Protein AF-A0A2G5F8M1-F1 (afdb_monomer_lite)

Structure (mmCIF, N/CA/C/O backbone):
data_AF-A0A2G5F8M1-F1
#
_entry.id   AF-A0A2G5F8M1-F1
#
loop_
_atom_site.group_PDB
_atom_site.id
_atom_site.type_symbol
_atom_site.label_atom_id
_atom_site.label_alt_id
_atom_site.label_comp_id
_atom_site.label_asym_id
_atom_site.label_entity_id
_atom_site.label_seq_id
_atom_site.pdbx_PDB_ins_code
_atom_site.Cartn_x
_atom_site.Cartn_y
_atom_site.Cartn_z
_atom_site.occupancy
_atom_site.B_iso_or_equiv
_atom_site.auth_seq_id
_atom_site.auth_comp_id
_atom_site.auth_asym_id
_atom_site.auth_atom_id
_atom_site.pdbx_PDB_model_num
ATOM 1 N N . MET A 1 1 ? -28.322 -6.894 8.762 1.00 53.03 1 MET A N 1
ATOM 2 C CA . MET A 1 1 ? -27.181 -6.760 9.696 1.00 53.03 1 MET A CA 1
ATOM 3 C C . MET A 1 1 ? -27.609 -7.333 11.031 1.00 53.03 1 MET A C 1
ATOM 5 O O . MET A 1 1 ? -28.663 -6.941 11.513 1.00 53.03 1 MET A O 1
ATOM 9 N N . ALA A 1 2 ? -26.861 -8.287 11.585 1.00 57.84 2 ALA A N 1
ATOM 10 C CA . ALA A 1 2 ? -27.109 -8.752 12.948 1.00 57.84 2 ALA A CA 1
ATOM 11 C C . ALA A 1 2 ? -26.861 -7.589 13.922 1.00 57.84 2 ALA A C 1
ATOM 13 O O . ALA A 1 2 ? -25.895 -6.846 13.750 1.00 57.84 2 ALA A O 1
ATOM 14 N N . TYR A 1 3 ? -27.739 -7.409 14.906 1.00 75.31 3 TYR A N 1
ATOM 15 C CA . TYR A 1 3 ? -27.583 -6.374 15.925 1.00 75.31 3 TYR A CA 1
ATOM 16 C C . TYR A 1 3 ? -26.331 -6.673 16.764 1.00 75.31 3 TYR A C 1
ATOM 18 O O . TYR A 1 3 ? -26.281 -7.682 17.468 1.00 75.31 3 TYR A O 1
ATOM 26 N N . ILE A 1 4 ? -25.302 -5.829 16.663 1.00 85.38 4 ILE A N 1
ATOM 27 C CA . ILE A 1 4 ? -24.096 -5.919 17.496 1.00 85.38 4 ILE A CA 1
ATOM 28 C C . ILE A 1 4 ? -24.340 -5.067 18.740 1.00 85.38 4 ILE A C 1
ATOM 30 O O . ILE A 1 4 ? -24.574 -3.865 18.636 1.00 85.38 4 ILE A O 1
ATOM 34 N N . SER A 1 5 ? -24.292 -5.680 19.924 1.00 91.12 5 SER A N 1
ATOM 35 C CA . SER A 1 5 ? -24.394 -4.939 21.184 1.00 91.12 5 SER A CA 1
ATOM 36 C C . SER A 1 5 ? -23.138 -4.092 21.425 1.00 91.12 5 SER A C 1
ATOM 38 O O . SER A 1 5 ? -22.049 -4.439 20.966 1.00 91.12 5 SER A O 1
ATOM 40 N N . MET A 1 6 ? -23.252 -3.010 22.204 1.00 90.06 6 MET A N 1
ATOM 41 C CA . MET A 1 6 ? -22.086 -2.194 22.581 1.00 90.06 6 MET A CA 1
ATOM 42 C C . MET A 1 6 ? -20.984 -3.018 23.269 1.00 90.06 6 MET A C 1
ATOM 44 O O . MET A 1 6 ? -19.805 -2.797 23.005 1.00 90.06 6 MET A O 1
ATOM 48 N N . GLY A 1 7 ? -21.355 -3.995 24.106 1.00 91.75 7 GLY A N 1
ATOM 49 C CA . GLY A 1 7 ? -20.395 -4.889 24.763 1.00 91.75 7 GLY A CA 1
ATOM 50 C C . GLY A 1 7 ? -19.645 -5.790 23.777 1.00 91.75 7 GLY A C 1
ATOM 51 O O . GLY A 1 7 ? -18.429 -5.939 23.878 1.00 91.75 7 GLY A O 1
ATOM 52 N N . GLU A 1 8 ? -20.341 -6.336 22.776 1.00 93.81 8 GLU A N 1
ATOM 53 C CA . GLU A 1 8 ? -19.710 -7.143 21.725 1.00 93.81 8 GLU A CA 1
ATOM 54 C C . GLU A 1 8 ? -18.825 -6.287 20.807 1.00 93.81 8 GLU A C 1
ATOM 56 O O . GLU A 1 8 ? -17.733 -6.714 20.431 1.00 93.81 8 GLU A O 1
ATOM 61 N N . ALA A 1 9 ? -19.251 -5.060 20.487 1.00 94.38 9 ALA A N 1
ATOM 62 C CA . ALA A 1 9 ? -18.440 -4.118 19.722 1.00 94.38 9 ALA A CA 1
ATOM 63 C C . ALA A 1 9 ? -17.132 -3.779 20.453 1.00 94.38 9 ALA A C 1
ATOM 65 O O . ALA A 1 9 ? -16.050 -3.890 19.875 1.00 94.38 9 ALA A O 1
ATOM 66 N N . HIS A 1 10 ? -17.225 -3.449 21.745 1.00 94.12 10 HIS A N 1
ATOM 67 C CA . HIS A 1 10 ? -16.067 -3.212 22.601 1.00 94.12 10 HIS A CA 1
ATOM 68 C C . HIS A 1 10 ? -15.115 -4.417 22.599 1.00 94.12 10 HIS A C 1
ATOM 70 O O . HIS A 1 10 ? -13.919 -4.255 22.365 1.00 94.12 10 HIS A O 1
ATOM 76 N N . ARG A 1 11 ? -15.641 -5.637 22.784 1.00 94.56 11 ARG A N 1
ATOM 77 C CA . ARG A 1 11 ? -14.841 -6.871 22.788 1.00 94.56 11 ARG A CA 1
ATOM 78 C C . ARG A 1 11 ? -14.068 -7.069 21.482 1.00 94.56 11 ARG A C 1
ATOM 80 O O . ARG A 1 11 ? -12.888 -7.396 21.532 1.00 94.56 11 ARG A O 1
ATOM 87 N N . ARG A 1 12 ? -14.704 -6.856 20.324 1.00 95.50 12 ARG A N 1
ATOM 88 C CA . ARG A 1 12 ? -14.065 -7.011 19.001 1.00 95.50 12 ARG A CA 1
ATOM 89 C C . ARG A 1 12 ? -12.963 -5.991 18.750 1.00 95.50 12 ARG A C 1
ATOM 91 O O . ARG A 1 12 ? -11.930 -6.344 18.188 1.00 95.50 12 ARG A O 1
ATOM 98 N N . ILE A 1 13 ? -13.173 -4.742 19.167 1.00 95.75 13 ILE A N 1
ATOM 99 C CA . ILE A 1 13 ? -12.146 -3.701 19.053 1.00 95.75 13 ILE A CA 1
ATOM 100 C C . ILE A 1 13 ? -10.954 -4.070 19.939 1.00 95.75 13 ILE A C 1
ATOM 102 O O . ILE A 1 13 ? -9.825 -4.075 19.460 1.00 95.75 13 ILE A O 1
ATOM 106 N N . THR A 1 14 ? -11.197 -4.460 21.191 1.00 95.00 14 THR A N 1
ATOM 107 C CA . THR A 1 14 ? -10.137 -4.880 22.117 1.00 95.00 14 THR A CA 1
ATOM 108 C C . THR A 1 14 ? -9.384 -6.120 21.622 1.00 95.00 14 THR A C 1
ATOM 110 O O . THR A 1 14 ? -8.160 -6.152 21.710 1.00 95.00 14 THR A O 1
ATOM 113 N N . ASP A 1 15 ? -10.069 -7.112 21.043 1.00 95.69 15 ASP A N 1
ATOM 114 C CA . ASP A 1 15 ? -9.428 -8.285 20.427 1.00 95.69 15 ASP A CA 1
ATOM 115 C C . ASP A 1 15 ? -8.485 -7.886 19.283 1.00 95.69 15 ASP A C 1
ATOM 117 O O . ASP A 1 15 ? -7.335 -8.321 19.236 1.00 95.69 15 ASP A O 1
ATOM 121 N N . TYR A 1 16 ? -8.929 -6.988 18.399 1.00 96.94 16 TYR A N 1
ATOM 122 C CA . TYR A 1 16 ? -8.074 -6.459 17.340 1.00 96.94 16 TYR A CA 1
ATOM 123 C C . TYR A 1 16 ? -6.849 -5.721 17.893 1.00 96.94 16 TYR A C 1
ATOM 125 O O . TYR A 1 16 ? -5.740 -5.945 17.409 1.00 96.94 16 TYR A O 1
ATOM 133 N N . LEU A 1 17 ? -7.031 -4.871 18.911 1.00 96.62 17 LEU A N 1
ATOM 134 C CA . LEU A 1 17 ? -5.933 -4.141 19.552 1.00 96.62 17 LEU A CA 1
ATOM 135 C C . LEU A 1 17 ? -4.903 -5.096 20.165 1.00 96.62 17 LEU A C 1
ATOM 137 O O . LEU A 1 17 ? -3.704 -4.904 19.967 1.00 96.62 17 LEU A O 1
ATOM 141 N N . ASN A 1 18 ? -5.361 -6.153 20.843 1.00 96.19 18 ASN A N 1
ATOM 142 C CA . ASN A 1 18 ? -4.483 -7.190 21.380 1.00 96.19 18 ASN A CA 1
ATOM 143 C C . ASN A 1 18 ? -3.696 -7.872 20.265 1.00 96.19 18 ASN A C 1
ATOM 145 O O . ASN A 1 18 ? -2.472 -7.856 20.308 1.00 96.19 18 ASN A O 1
ATOM 149 N N . ARG A 1 19 ? -4.368 -8.364 19.218 1.00 96.69 19 ARG A N 1
ATOM 150 C CA . ARG A 1 19 ? -3.710 -9.031 18.083 1.00 96.69 19 ARG A CA 1
ATOM 151 C C . ARG A 1 19 ? -2.697 -8.132 17.376 1.00 96.69 19 ARG A C 1
ATOM 153 O O . ARG A 1 19 ? -1.640 -8.609 16.969 1.00 96.69 19 ARG A O 1
ATOM 160 N N . PHE A 1 20 ? -3.005 -6.844 17.232 1.00 96.94 20 PHE A N 1
ATOM 161 C CA . PHE A 1 20 ? -2.091 -5.870 16.642 1.00 96.94 20 PHE A CA 1
ATOM 162 C C . PHE A 1 20 ? -0.835 -5.712 17.500 1.00 96.94 20 PHE A C 1
ATOM 164 O O . PHE A 1 20 ? 0.272 -5.905 17.000 1.00 96.94 20 PHE A O 1
ATOM 171 N N . SER A 1 21 ? -0.994 -5.440 18.798 1.00 96.12 21 SER A N 1
ATOM 172 C CA . SER A 1 21 ? 0.139 -5.334 19.719 1.00 96.12 21 SER A CA 1
ATOM 173 C C . SER A 1 21 ? 0.937 -6.638 19.796 1.00 96.12 21 SER A C 1
ATOM 175 O O . SER A 1 21 ? 2.162 -6.591 19.726 1.00 96.12 21 SER A O 1
ATOM 177 N N . ASP A 1 22 ? 0.267 -7.789 19.890 1.00 96.69 22 ASP A N 1
ATOM 178 C CA . ASP A 1 22 ? 0.889 -9.116 19.929 1.00 96.69 22 ASP A CA 1
ATOM 179 C C . ASP A 1 22 ? 1.767 -9.334 18.704 1.00 96.69 22 ASP A C 1
ATOM 181 O O . ASP A 1 22 ? 2.931 -9.682 18.860 1.00 96.69 22 ASP A O 1
ATOM 185 N N . SER A 1 23 ? 1.254 -9.030 17.506 1.00 96.75 23 SER A N 1
ATOM 186 C CA . SER A 1 23 ? 2.009 -9.193 16.262 1.00 96.75 23 SER A CA 1
ATOM 187 C C . SER A 1 23 ? 3.277 -8.338 16.204 1.00 96.75 23 SER A C 1
ATOM 189 O O . SER A 1 23 ? 4.273 -8.767 15.628 1.00 96.75 23 SER A O 1
ATOM 191 N N . ILE A 1 24 ? 3.284 -7.157 16.834 1.00 95.00 24 ILE A N 1
ATOM 192 C CA . ILE A 1 24 ? 4.488 -6.322 16.921 1.00 95.00 24 ILE A CA 1
ATOM 193 C C . ILE A 1 24 ? 5.462 -6.884 17.959 1.00 95.00 24 ILE A C 1
ATOM 195 O O . ILE A 1 24 ? 6.647 -7.033 17.666 1.00 95.00 24 ILE A O 1
ATOM 199 N N . PHE A 1 25 ? 4.980 -7.235 19.153 1.00 94.62 25 PHE A N 1
ATOM 200 C CA . PHE A 1 25 ? 5.834 -7.767 20.217 1.00 94.62 25 PHE A CA 1
ATOM 201 C C . PHE A 1 25 ? 6.452 -9.123 19.866 1.00 94.62 25 PHE A C 1
ATOM 203 O O . PHE A 1 25 ? 7.603 -9.375 20.214 1.00 94.62 25 PHE A O 1
ATOM 210 N N . SER A 1 26 ? 5.714 -9.982 19.161 1.00 96.19 26 SER A N 1
ATOM 211 C CA . SER A 1 26 ? 6.194 -11.281 18.687 1.00 96.19 26 SER A CA 1
ATOM 212 C C . SER A 1 26 ? 6.896 -11.211 17.330 1.00 96.19 26 SER A C 1
ATOM 214 O O . SER A 1 26 ? 7.314 -12.249 16.822 1.00 96.19 26 SER A O 1
ATOM 216 N N . GLN A 1 27 ? 6.995 -10.022 16.722 1.00 96.25 27 GLN A N 1
ATOM 217 C CA . GLN A 1 27 ? 7.516 -9.811 15.367 1.00 96.25 27 GLN A CA 1
ATOM 218 C C . GLN A 1 27 ? 6.852 -10.710 14.300 1.00 96.25 27 GLN A C 1
ATOM 220 O O . GLN A 1 27 ? 7.495 -11.166 13.352 1.00 96.25 27 GLN A O 1
ATOM 225 N N . ASP A 1 28 ? 5.545 -10.957 14.430 1.00 96.62 28 ASP A N 1
ATOM 226 C CA . ASP A 1 28 ? 4.756 -11.737 13.474 1.00 96.62 28 ASP A CA 1
ATOM 227 C C . ASP A 1 28 ? 4.270 -10.857 12.312 1.00 96.62 28 ASP A C 1
ATOM 229 O O . ASP A 1 28 ? 3.201 -10.235 12.330 1.00 96.62 28 ASP A O 1
ATOM 233 N N . ALA A 1 29 ? 5.081 -10.838 11.258 1.00 93.94 29 ALA A N 1
ATOM 234 C CA . ALA A 1 29 ? 4.838 -10.070 10.045 1.00 93.94 29 ALA A CA 1
ATOM 235 C C . ALA A 1 29 ? 3.552 -10.470 9.304 1.00 93.94 29 ALA A C 1
ATOM 237 O O . ALA A 1 29 ? 2.910 -9.622 8.678 1.00 93.94 29 ALA A O 1
ATOM 238 N N . LEU A 1 30 ? 3.184 -11.755 9.340 1.00 93.69 30 LEU A N 1
ATOM 239 C CA . LEU A 1 30 ? 2.045 -12.284 8.592 1.00 93.69 30 LEU A CA 1
ATOM 240 C C . LEU A 1 30 ? 0.733 -11.896 9.265 1.00 93.69 30 LEU A C 1
ATOM 242 O O . LEU A 1 30 ? -0.181 -11.417 8.588 1.00 93.69 30 LEU A O 1
ATOM 246 N N . SER A 1 31 ? 0.660 -12.037 10.589 1.00 95.31 31 SER A N 1
ATOM 247 C CA . SER A 1 31 ? -0.488 -11.560 11.360 1.00 95.31 31 SER A CA 1
ATOM 248 C C . SER A 1 31 ? -0.657 -10.051 11.205 1.00 95.31 31 SER A C 1
ATOM 250 O O . SER A 1 31 ? -1.758 -9.585 10.907 1.00 95.31 31 SER A O 1
ATOM 252 N N . LEU A 1 32 ? 0.433 -9.281 11.299 1.00 96.69 32 LEU A N 1
ATOM 253 C CA . LEU A 1 32 ? 0.380 -7.829 11.130 1.00 96.69 32 LEU A CA 1
ATOM 254 C C . LEU A 1 32 ? -0.099 -7.424 9.728 1.00 96.69 32 LEU A C 1
ATOM 256 O O . LEU A 1 32 ? -0.980 -6.575 9.599 1.00 96.69 32 LEU A O 1
ATOM 260 N N . LYS A 1 33 ? 0.404 -8.086 8.677 1.00 96.06 33 LYS A N 1
ATOM 261 C CA . LYS A 1 33 ? -0.064 -7.913 7.292 1.00 96.06 33 LYS A CA 1
ATOM 262 C C . LYS A 1 33 ? -1.570 -8.135 7.165 1.00 96.06 33 LYS A C 1
ATOM 264 O O . LYS A 1 33 ? -2.248 -7.336 6.522 1.00 96.06 33 LYS A O 1
ATOM 269 N N . GLN A 1 34 ? -2.114 -9.190 7.769 1.00 95.25 34 GLN A N 1
ATOM 270 C CA . GLN A 1 34 ? -3.555 -9.459 7.719 1.00 95.25 34 GLN A CA 1
ATOM 271 C C . GLN A 1 34 ? -4.373 -8.362 8.410 1.00 95.25 34 GLN A C 1
ATOM 273 O O . GLN A 1 34 ? -5.438 -8.000 7.917 1.00 95.25 34 GLN A O 1
ATOM 278 N N . LEU A 1 35 ? -3.877 -7.809 9.521 1.00 96.44 35 LEU A N 1
ATOM 279 C CA . LEU A 1 35 ? -4.575 -6.782 10.302 1.00 96.44 35 LEU A CA 1
ATOM 280 C C . LEU A 1 35 ? -4.635 -5.411 9.608 1.00 96.44 35 LEU A C 1
ATOM 282 O O . LEU A 1 35 ? -5.519 -4.617 9.931 1.00 96.44 35 LEU A O 1
ATOM 286 N N . ILE A 1 36 ? -3.726 -5.139 8.669 1.00 95.50 36 ILE A N 1
ATOM 287 C CA . ILE A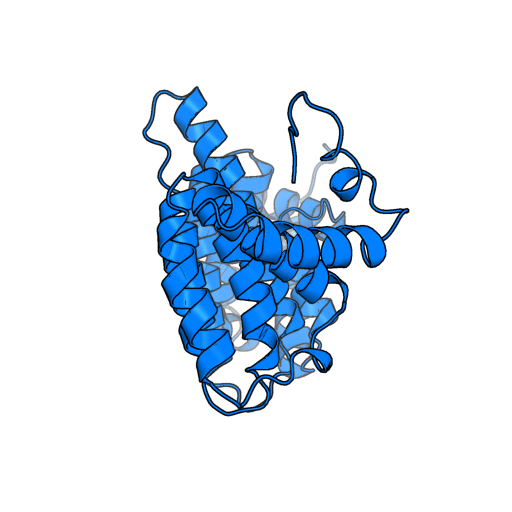 1 36 ? -3.639 -3.867 7.925 1.00 95.50 36 ILE A CA 1
ATOM 288 C C . ILE A 1 36 ? -4.113 -3.973 6.464 1.00 95.50 36 ILE A C 1
ATOM 290 O O . ILE A 1 36 ? -4.154 -2.962 5.769 1.00 95.50 36 ILE A O 1
ATOM 294 N N . SER A 1 37 ? -4.481 -5.170 5.988 1.00 94.38 37 SER A N 1
ATOM 295 C CA . SER A 1 37 ? -4.962 -5.408 4.613 1.00 94.38 37 SER A CA 1
ATOM 296 C C . SER A 1 37 ? -6.439 -5.015 4.451 1.00 94.38 37 SER A C 1
ATOM 298 O O . SER A 1 37 ? -7.323 -5.875 4.394 1.00 94.38 37 SER A O 1
ATOM 300 N N . ILE A 1 38 ? -6.716 -3.710 4.419 1.00 92.31 38 ILE A N 1
ATOM 301 C CA . ILE A 1 38 ? -8.065 -3.111 4.406 1.00 92.31 38 ILE A CA 1
ATOM 302 C C . ILE A 1 38 ? -8.946 -3.661 3.276 1.00 92.31 38 ILE A C 1
ATOM 304 O O . ILE A 1 38 ? -10.108 -3.995 3.502 1.00 92.31 38 ILE A O 1
ATOM 308 N N . SER A 1 39 ? -8.386 -3.806 2.076 1.00 88.31 39 SER A N 1
ATOM 309 C CA . SER A 1 39 ? -9.102 -4.243 0.871 1.00 88.31 39 SER A CA 1
ATOM 310 C C . SER A 1 39 ? -9.299 -5.764 0.748 1.00 88.31 39 SER A C 1
ATOM 312 O O . SER A 1 39 ? -9.863 -6.240 -0.236 1.00 88.31 39 SER A O 1
ATOM 314 N N . SER A 1 40 ? -8.866 -6.553 1.741 1.00 85.19 40 SER A N 1
ATOM 315 C CA . SER A 1 40 ? -8.850 -8.028 1.679 1.00 85.19 40 SER A CA 1
ATOM 316 C C . SER A 1 40 ? -10.217 -8.720 1.781 1.00 85.19 40 SER A C 1
ATOM 318 O O . SER A 1 40 ? -10.285 -9.937 1.621 1.00 85.19 40 SER A O 1
ATOM 320 N N . ASN A 1 41 ? -11.298 -7.991 2.088 1.00 82.12 41 ASN A N 1
ATOM 321 C CA . ASN A 1 41 ? -12.614 -8.557 2.437 1.00 82.12 41 ASN A CA 1
ATOM 322 C C . ASN A 1 41 ? -12.566 -9.606 3.571 1.00 82.12 41 ASN A C 1
ATOM 324 O O . ASN A 1 41 ? -13.451 -10.456 3.679 1.00 82.12 41 ASN A O 1
ATOM 328 N N . SER A 1 42 ? -11.545 -9.551 4.435 1.00 90.00 42 SER A N 1
ATOM 329 C CA . SER A 1 42 ? -11.410 -10.457 5.576 1.00 90.00 42 SER A CA 1
ATOM 330 C C . SER A 1 42 ? -12.611 -10.353 6.518 1.00 90.00 42 SER A C 1
ATOM 332 O O . SER A 1 42 ? -12.967 -9.262 6.972 1.00 90.00 42 SER A O 1
ATOM 334 N N . SER A 1 43 ? -13.200 -11.495 6.883 1.00 91.62 43 SER A N 1
ATOM 335 C CA . SER A 1 43 ? -14.342 -11.553 7.804 1.00 91.62 43 SER A CA 1
ATOM 336 C C . SER A 1 43 ? -14.038 -10.911 9.162 1.00 91.62 43 SER A C 1
ATOM 338 O O . SER A 1 43 ? -14.916 -10.272 9.743 1.00 91.62 43 SER A O 1
ATOM 340 N N . SER A 1 44 ? -12.795 -11.012 9.647 1.00 92.19 44 SER A N 1
ATOM 341 C CA . SER A 1 44 ? -12.373 -10.386 10.905 1.00 92.19 44 SER A CA 1
ATOM 342 C C . SER A 1 44 ? -12.358 -8.860 10.816 1.00 92.19 44 SER A C 1
ATOM 344 O O . SER A 1 44 ? -12.850 -8.194 11.725 1.00 92.19 44 SER A O 1
ATOM 346 N N . LEU A 1 45 ? -11.856 -8.300 9.710 1.00 93.88 45 LEU A N 1
ATOM 347 C CA . LEU A 1 45 ? -11.808 -6.852 9.493 1.00 93.88 45 LEU A CA 1
ATOM 348 C C . LEU A 1 45 ? -13.198 -6.272 9.227 1.00 93.88 45 LEU A C 1
ATOM 350 O O . LEU A 1 45 ? -13.513 -5.199 9.734 1.00 93.88 45 LEU A O 1
ATOM 354 N N . LEU A 1 46 ? -14.056 -6.995 8.502 1.00 92.75 46 LEU A N 1
ATOM 355 C CA . LEU A 1 46 ? -15.455 -6.604 8.310 1.00 92.75 46 LEU A CA 1
ATOM 356 C C . LEU A 1 46 ? -16.211 -6.582 9.645 1.00 92.75 46 LEU A C 1
ATOM 358 O O . LEU A 1 46 ? -16.896 -5.610 9.953 1.00 92.75 46 LEU A O 1
ATOM 362 N N . SER A 1 47 ? -16.022 -7.619 10.465 1.00 93.44 47 SER A N 1
ATOM 363 C CA . SER A 1 47 ? -16.602 -7.725 11.808 1.00 93.44 47 SER A CA 1
ATOM 364 C C . SER A 1 47 ? -16.139 -6.601 12.744 1.00 93.44 47 SER A C 1
ATOM 366 O O . SER A 1 47 ? -16.942 -6.065 13.512 1.00 93.44 47 SER A O 1
ATOM 368 N N . LEU A 1 48 ? -14.861 -6.219 12.664 1.00 95.38 48 LEU A N 1
ATOM 369 C CA . LEU A 1 48 ? -14.302 -5.076 13.384 1.00 95.38 48 LEU A CA 1
ATOM 370 C C . LEU A 1 48 ? -14.880 -3.750 12.885 1.00 95.38 48 LEU A C 1
ATOM 372 O O . LEU A 1 48 ? -15.249 -2.903 13.691 1.00 95.38 48 LEU A O 1
ATOM 376 N N . ALA A 1 49 ? -14.977 -3.557 11.572 1.00 94.12 49 ALA A N 1
ATOM 377 C CA . ALA A 1 49 ? -15.507 -2.320 11.018 1.00 94.12 49 ALA A CA 1
ATOM 378 C C . ALA A 1 49 ? -16.992 -2.120 11.367 1.00 94.12 49 ALA A C 1
ATOM 380 O O . ALA A 1 49 ? -17.407 -1.004 11.677 1.00 94.12 49 ALA A O 1
ATOM 381 N N . ASP A 1 50 ? -17.775 -3.204 11.415 1.00 93.38 50 ASP A N 1
ATOM 382 C CA . ASP A 1 50 ? -19.145 -3.173 11.935 1.00 93.38 50 ASP A CA 1
ATOM 383 C C . ASP A 1 50 ? -19.179 -2.785 13.427 1.00 93.38 50 ASP A C 1
ATOM 385 O O . ASP A 1 50 ? -20.014 -1.978 13.832 1.00 93.38 50 ASP A O 1
ATOM 389 N N . ALA A 1 51 ? -18.240 -3.282 14.241 1.00 95.25 51 ALA A N 1
ATOM 390 C CA . ALA A 1 51 ? -18.109 -2.886 15.645 1.00 95.25 51 ALA A CA 1
ATOM 391 C C . ALA A 1 51 ? -17.735 -1.402 15.818 1.00 95.25 51 ALA A C 1
ATOM 393 O O . ALA A 1 51 ? -18.305 -0.725 16.672 1.00 95.25 51 ALA A O 1
ATOM 394 N N . LEU A 1 52 ? -16.832 -0.872 14.987 1.00 94.81 52 LEU A N 1
ATOM 395 C CA . LEU A 1 52 ? -16.431 0.542 15.001 1.00 94.81 52 LEU A CA 1
ATOM 396 C C . LEU A 1 52 ? -17.589 1.490 14.652 1.00 94.81 52 LEU A C 1
ATOM 398 O O . LEU A 1 52 ? -17.634 2.613 15.148 1.00 94.81 52 LEU A O 1
ATOM 402 N N . ASN A 1 53 ? -18.555 1.039 13.847 1.00 91.94 53 ASN A N 1
ATOM 403 C CA . ASN A 1 53 ? -19.770 1.806 13.565 1.00 91.94 53 ASN A CA 1
ATOM 404 C C . ASN A 1 53 ? -20.725 1.889 14.765 1.00 91.94 53 ASN A C 1
ATOM 406 O O . ASN A 1 53 ? -21.455 2.871 14.888 1.00 91.94 53 ASN A O 1
ATOM 410 N N . VAL A 1 54 ? -20.710 0.890 15.653 1.00 91.19 54 VAL A N 1
ATOM 411 C CA . VAL A 1 54 ? -21.519 0.874 16.884 1.00 91.19 54 VAL A CA 1
ATOM 412 C C . VAL A 1 54 ? -20.816 1.612 18.026 1.00 91.19 54 VAL A C 1
ATOM 414 O O . VAL A 1 54 ? -21.466 2.310 18.801 1.00 91.19 54 VAL A O 1
ATOM 417 N N . PHE A 1 55 ? -19.493 1.479 18.137 1.00 88.69 55 PHE A N 1
ATOM 418 C CA . PHE A 1 55 ? -18.700 2.025 19.238 1.00 88.69 55 PHE A CA 1
ATOM 419 C C . PHE A 1 55 ? -17.775 3.157 18.761 1.00 88.69 55 PHE A C 1
ATOM 421 O O . PHE A 1 55 ? -16.639 2.929 18.344 1.00 88.69 55 PHE A O 1
ATOM 428 N N . GLN A 1 56 ? -18.255 4.400 18.854 1.00 80.62 56 GLN A N 1
ATOM 429 C CA . GLN A 1 56 ? -17.550 5.587 18.338 1.00 80.62 56 GLN A CA 1
ATOM 430 C C . GLN A 1 56 ? -16.329 6.009 19.186 1.00 80.62 56 GLN A C 1
ATOM 432 O O . GLN A 1 56 ? -15.432 6.693 18.692 1.00 80.62 56 GLN A O 1
ATOM 437 N N . ASP A 1 57 ? -16.237 5.543 20.436 1.00 83.50 57 ASP A N 1
ATOM 438 C CA . ASP A 1 57 ? -15.181 5.904 21.395 1.00 83.50 57 ASP A CA 1
ATOM 439 C C . ASP A 1 57 ? -13.936 4.998 21.333 1.00 83.50 57 ASP A C 1
ATOM 441 O O . ASP A 1 57 ? -13.174 4.899 22.298 1.00 83.50 57 ASP A O 1
ATOM 445 N N . ALA A 1 58 ? -13.672 4.339 20.200 1.00 87.00 58 ALA A N 1
ATOM 446 C CA . ALA A 1 58 ? -12.531 3.425 20.046 1.00 87.00 58 ALA A CA 1
ATOM 447 C C . ALA A 1 58 ? -11.175 4.069 20.417 1.00 87.00 58 ALA A C 1
ATOM 449 O O . ALA A 1 58 ? -10.298 3.413 20.976 1.00 87.00 58 ALA A O 1
ATOM 450 N N . ASN A 1 59 ? -11.025 5.383 20.206 1.00 88.94 59 ASN A N 1
ATOM 451 C CA . ASN A 1 59 ? -9.818 6.132 20.586 1.00 88.94 59 ASN A CA 1
ATOM 452 C C . ASN A 1 59 ? -9.559 6.117 22.098 1.00 88.94 59 ASN A C 1
ATOM 454 O O . ASN A 1 59 ? -8.407 6.175 22.525 1.00 88.94 59 ASN A O 1
ATOM 458 N N . ARG A 1 60 ? -10.617 6.063 22.917 1.00 89.00 60 ARG A N 1
ATOM 459 C CA . ARG A 1 60 ? -10.489 5.975 24.374 1.00 89.00 60 ARG A CA 1
ATOM 460 C C . ARG A 1 60 ? -9.916 4.621 24.778 1.00 89.00 60 ARG A C 1
ATOM 462 O O . ARG A 1 60 ? -9.067 4.592 25.659 1.00 89.00 60 ARG A O 1
ATOM 469 N N . LEU A 1 61 ? -10.305 3.542 24.095 1.00 88.62 61 LEU A N 1
ATOM 470 C CA . LEU A 1 61 ? -9.771 2.196 24.342 1.00 88.62 61 LEU A CA 1
ATOM 471 C C . LEU A 1 61 ? -8.270 2.128 24.066 1.00 88.62 61 LEU A C 1
ATOM 473 O O . LEU A 1 61 ? -7.520 1.600 24.879 1.00 88.62 61 LEU A O 1
ATOM 477 N N . VAL A 1 62 ? -7.815 2.748 22.973 1.00 91.56 62 VAL A N 1
ATOM 478 C CA . VAL A 1 62 ? -6.380 2.836 22.651 1.00 91.56 62 VAL A CA 1
ATOM 479 C C . VAL A 1 62 ? -5.600 3.584 23.740 1.00 91.56 62 VAL A C 1
ATOM 481 O O . VAL A 1 62 ? -4.476 3.216 24.058 1.00 91.56 62 VAL A O 1
ATOM 484 N N . LYS A 1 63 ? -6.189 4.619 24.349 1.00 90.06 63 LYS A N 1
ATOM 485 C CA . LYS A 1 63 ? -5.538 5.410 25.408 1.00 90.06 63 LYS A CA 1
ATOM 486 C C . LYS A 1 63 ? -5.579 4.763 26.794 1.00 90.06 63 LYS A C 1
ATOM 488 O O . LYS A 1 63 ? -4.842 5.193 27.669 1.00 90.06 63 LYS A O 1
ATOM 493 N N . GLN A 1 64 ? -6.454 3.784 27.017 1.00 87.62 64 GLN A N 1
ATOM 494 C CA . GLN A 1 64 ? -6.647 3.154 28.328 1.00 87.62 64 GLN A CA 1
ATOM 495 C C . GLN A 1 64 ? -5.562 2.138 28.692 1.00 87.62 64 GLN A C 1
ATOM 497 O O . GLN A 1 64 ? -5.475 1.745 29.852 1.00 87.62 64 GLN A O 1
ATOM 502 N N . SER A 1 65 ? -4.756 1.699 27.726 1.00 88.38 65 SER A N 1
ATOM 503 C CA . SER A 1 65 ? -3.679 0.742 27.954 1.00 88.38 65 SER A CA 1
ATOM 504 C C . SER A 1 65 ? -2.395 1.231 27.308 1.00 88.38 65 SER A C 1
ATOM 506 O O . SER A 1 65 ? -2.369 1.484 26.102 1.00 88.38 65 SER A O 1
ATOM 508 N N . ASP A 1 66 ? -1.314 1.275 28.086 1.00 87.19 66 ASP A N 1
ATOM 509 C CA . ASP A 1 66 ? 0.021 1.624 27.586 1.00 87.19 66 ASP A CA 1
ATOM 510 C C . ASP A 1 66 ? 0.472 0.705 26.440 1.00 87.19 66 ASP A C 1
ATOM 512 O O . ASP A 1 66 ? 1.140 1.131 25.498 1.00 87.19 66 ASP A O 1
ATOM 516 N N . ARG A 1 67 ? 0.001 -0.551 26.458 1.00 91.06 67 ARG A N 1
ATOM 517 C CA . ARG A 1 67 ? 0.233 -1.552 25.407 1.00 91.06 67 ARG A CA 1
ATOM 518 C C . ARG A 1 67 ? -0.245 -1.084 24.029 1.00 91.06 67 ARG A C 1
ATOM 520 O O . ARG A 1 67 ? 0.373 -1.426 23.017 1.00 91.06 67 ARG A O 1
ATOM 527 N N . PHE A 1 68 ? -1.358 -0.352 23.992 1.00 89.69 68 PHE A N 1
ATOM 528 C CA . PHE A 1 68 ? -1.976 0.150 22.766 1.00 89.69 68 PHE A CA 1
ATOM 529 C C . PHE A 1 68 ? -1.523 1.577 22.460 1.00 89.69 68 PHE A C 1
ATOM 531 O O . PHE A 1 68 ? -1.305 1.911 21.295 1.00 89.69 68 PHE A O 1
ATOM 538 N N . SER A 1 69 ? -1.368 2.412 23.493 1.00 90.19 69 SER A N 1
ATOM 539 C CA . SER A 1 69 ? -1.068 3.838 23.344 1.00 90.19 69 SER A CA 1
ATOM 540 C C . SER A 1 69 ? 0.285 4.085 22.671 1.00 90.19 69 SER A C 1
ATOM 542 O O . SER A 1 69 ? 0.373 4.986 21.839 1.00 90.19 69 SER A O 1
ATOM 544 N N . GLN A 1 70 ? 1.287 3.230 22.916 1.00 92.25 70 GLN A N 1
ATOM 545 C CA . GLN A 1 70 ? 2.592 3.283 22.237 1.00 92.25 70 GLN A CA 1
ATOM 546 C C . GLN A 1 70 ? 2.495 3.156 20.703 1.00 92.25 70 GLN A C 1
ATOM 548 O O . GLN A 1 70 ? 3.351 3.664 19.990 1.00 92.25 70 GLN A O 1
ATOM 553 N N . PHE A 1 71 ? 1.437 2.520 20.180 1.00 93.38 71 PHE A N 1
ATOM 554 C CA . PHE A 1 71 ? 1.169 2.400 18.741 1.00 93.38 71 PHE A CA 1
ATOM 555 C C . PHE A 1 71 ? -0.050 3.226 18.311 1.00 93.38 71 PHE A C 1
ATOM 557 O O . PHE A 1 71 ? -0.583 3.040 17.214 1.00 93.38 71 PHE A O 1
ATOM 564 N N . GLY A 1 72 ? -0.507 4.149 19.162 1.00 94.88 72 GLY A N 1
ATOM 565 C CA . GLY A 1 72 ? -1.730 4.917 18.951 1.00 94.88 72 GLY A CA 1
ATOM 566 C C . GLY A 1 72 ? -1.715 5.738 17.662 1.00 94.88 72 GLY A C 1
ATOM 567 O O . GLY A 1 72 ? -2.729 5.778 16.964 1.00 94.88 72 GLY A O 1
ATOM 568 N N . GLU A 1 73 ? -0.562 6.301 17.293 1.00 96.50 73 GLU A N 1
ATOM 569 C CA . GLU A 1 73 ? -0.372 7.056 16.044 1.00 96.50 73 GLU A CA 1
ATOM 570 C C . GLU A 1 73 ? -0.570 6.197 14.784 1.00 96.50 73 GLU A C 1
ATOM 572 O O . GLU A 1 73 ? -0.937 6.715 13.731 1.00 96.50 73 GLU A O 1
ATOM 577 N N . ILE A 1 74 ? -0.394 4.876 14.886 1.00 97.44 74 ILE A N 1
ATOM 578 C CA . ILE A 1 74 ? -0.673 3.932 13.797 1.00 97.44 74 ILE A CA 1
ATOM 579 C C . ILE A 1 74 ? -2.125 3.460 13.881 1.00 97.44 74 ILE A C 1
ATOM 581 O O . ILE A 1 74 ? -2.867 3.523 12.899 1.00 97.44 74 ILE A O 1
ATOM 585 N N . VAL A 1 75 ? -2.539 2.986 15.056 1.00 96.69 75 VAL A N 1
ATOM 586 C CA . VAL A 1 75 ? -3.781 2.229 15.237 1.00 96.69 75 VAL A CA 1
ATOM 587 C C . VAL A 1 75 ? -5.023 3.115 15.173 1.00 96.69 75 VAL A C 1
ATOM 589 O O . VAL A 1 75 ? -6.002 2.748 14.530 1.00 96.69 75 VAL A O 1
ATOM 592 N N . VAL A 1 76 ? -5.009 4.304 15.777 1.00 96.88 76 VAL A N 1
ATOM 593 C CA . VAL A 1 76 ? -6.162 5.222 15.745 1.00 96.88 76 VAL A CA 1
ATOM 594 C C . VAL A 1 76 ? -6.569 5.596 14.310 1.00 96.88 76 VAL A C 1
ATOM 596 O O . VAL A 1 76 ? -7.742 5.427 13.957 1.00 96.88 76 VAL A O 1
ATOM 599 N N . PRO A 1 77 ? -5.662 6.097 13.448 1.00 97.88 77 PRO A N 1
ATOM 600 C CA . PRO A 1 77 ? -6.014 6.368 12.058 1.00 97.88 77 PRO A CA 1
ATOM 601 C C . PRO A 1 77 ? -6.354 5.097 11.262 1.00 97.88 77 PRO A C 1
ATOM 603 O O . PRO A 1 77 ? -7.187 5.168 10.360 1.00 97.88 77 PRO A O 1
ATOM 606 N N . LEU A 1 78 ? -5.798 3.935 11.619 1.00 97.75 78 LEU A N 1
ATOM 607 C CA . LEU A 1 78 ? -6.141 2.657 10.990 1.00 97.75 78 LEU A CA 1
ATOM 608 C C . LEU A 1 78 ? -7.589 2.232 11.271 1.00 97.75 78 LEU A C 1
ATOM 610 O O . LEU A 1 78 ? -8.320 1.885 10.345 1.00 97.75 78 LEU A O 1
ATOM 614 N N . LEU A 1 79 ? -8.039 2.330 12.526 1.00 96.94 79 LEU A N 1
ATOM 615 C CA . LEU A 1 79 ? -9.433 2.065 12.894 1.00 96.94 79 LEU A CA 1
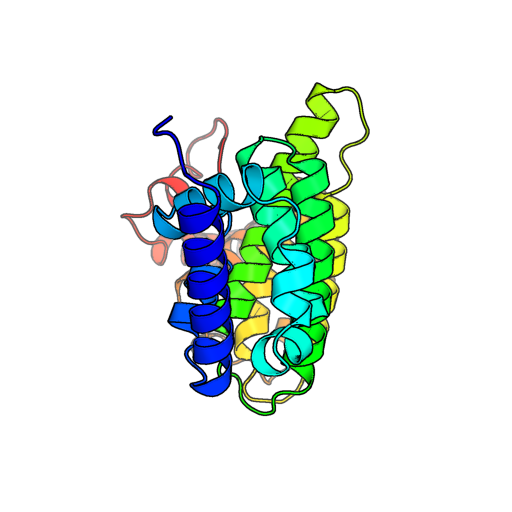ATOM 616 C C . LEU A 1 79 ? -10.382 3.028 12.165 1.00 96.94 79 LEU A C 1
ATOM 618 O O . LEU A 1 79 ? -11.390 2.600 11.606 1.00 96.94 79 LEU A O 1
ATOM 622 N N . ARG A 1 80 ? -10.028 4.318 12.078 1.00 96.81 80 ARG A N 1
ATOM 623 C CA . ARG A 1 80 ? -10.800 5.295 11.286 1.00 96.81 80 ARG A CA 1
ATOM 624 C C . ARG A 1 80 ? -10.845 4.939 9.800 1.00 96.81 80 ARG A C 1
ATOM 626 O O . ARG A 1 80 ? -11.887 5.108 9.172 1.00 96.81 80 ARG A O 1
ATOM 633 N N . CYS A 1 81 ? -9.746 4.436 9.236 1.00 97.75 81 CYS A N 1
ATOM 634 C CA . CYS A 1 81 ? -9.724 3.939 7.863 1.00 97.75 81 CYS A CA 1
ATOM 635 C C . CYS A 1 81 ? -10.712 2.783 7.678 1.00 97.75 81 CYS A C 1
ATOM 637 O O . CYS A 1 81 ? -11.552 2.854 6.787 1.00 97.75 81 CYS A O 1
ATOM 639 N N . LEU A 1 82 ? -10.647 1.753 8.528 1.00 96.56 82 LEU A N 1
ATOM 640 C CA . LEU A 1 82 ? -11.542 0.589 8.469 1.00 96.56 82 LEU A CA 1
ATOM 641 C C . LEU A 1 82 ? -13.017 0.994 8.562 1.00 96.56 82 LEU A C 1
ATOM 643 O O . LEU A 1 82 ? -13.844 0.510 7.789 1.00 96.56 82 L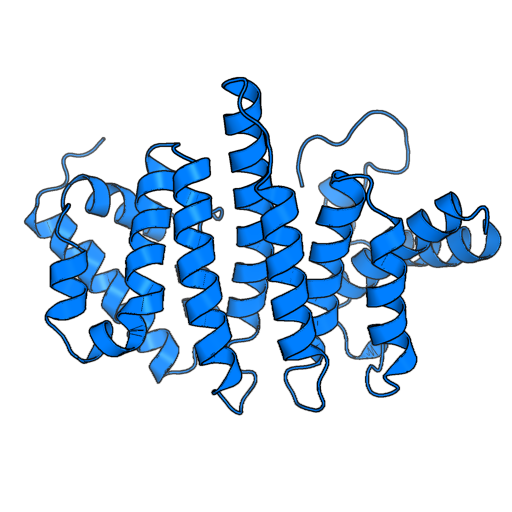EU A O 1
ATOM 647 N N . GLN A 1 83 ? -13.336 1.921 9.467 1.00 95.12 83 GLN A N 1
ATOM 648 C CA . GLN A 1 83 ? -14.684 2.452 9.625 1.00 95.12 83 GLN A CA 1
ATOM 649 C C . GLN A 1 83 ? -15.166 3.172 8.357 1.00 95.12 83 GLN A C 1
ATOM 651 O O . GLN A 1 83 ? -16.218 2.829 7.821 1.00 95.12 83 GLN A O 1
ATOM 656 N N . ASN A 1 84 ? -14.385 4.133 7.847 1.00 96.12 84 ASN A N 1
ATOM 657 C CA . ASN A 1 84 ? -14.730 4.896 6.644 1.00 96.12 84 ASN A CA 1
ATOM 658 C C . ASN A 1 84 ? -14.844 3.997 5.406 1.00 96.12 84 ASN A C 1
ATOM 660 O O . ASN A 1 84 ? -15.785 4.138 4.627 1.00 96.12 84 ASN A O 1
ATOM 664 N N . TYR A 1 85 ? -13.934 3.030 5.262 1.00 96.06 85 TYR A N 1
ATOM 665 C CA . TYR A 1 85 ? -13.963 2.049 4.182 1.00 96.06 85 TYR A CA 1
ATOM 666 C C . TYR A 1 85 ? -15.264 1.239 4.207 1.00 96.06 85 TYR A C 1
ATOM 668 O O . TYR A 1 85 ? -15.920 1.073 3.181 1.00 96.06 85 TYR A O 1
ATOM 676 N N . ARG A 1 86 ? -15.696 0.804 5.397 1.00 94.31 86 ARG A N 1
ATOM 677 C CA . ARG A 1 86 ? -16.924 0.019 5.577 1.00 94.31 86 ARG A CA 1
ATOM 678 C C . ARG A 1 86 ? -18.196 0.777 5.215 1.00 94.31 86 ARG A C 1
ATOM 680 O O . ARG A 1 8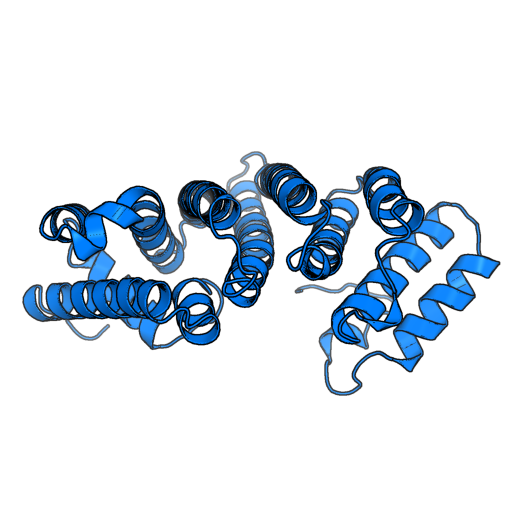6 ? -19.128 0.161 4.707 1.00 94.31 86 ARG A O 1
ATOM 687 N N . ILE A 1 87 ? -18.237 2.085 5.456 1.00 94.69 87 ILE A N 1
ATOM 688 C CA . ILE A 1 87 ? -19.370 2.948 5.085 1.00 94.69 87 ILE A CA 1
ATOM 689 C C . ILE A 1 87 ? -19.204 3.593 3.697 1.00 94.69 87 ILE A C 1
ATOM 691 O O . ILE A 1 87 ? -19.932 4.527 3.371 1.00 94.69 87 ILE A O 1
ATOM 695 N N . ASN A 1 88 ? -18.261 3.093 2.886 1.00 95.56 88 ASN A N 1
ATOM 696 C CA . ASN A 1 88 ? -17.982 3.532 1.516 1.00 95.56 88 ASN A CA 1
ATOM 697 C C . ASN A 1 88 ? -17.613 5.026 1.381 1.00 95.56 88 ASN A C 1
ATOM 699 O O . ASN A 1 88 ? -17.928 5.652 0.375 1.00 95.56 88 ASN A O 1
ATOM 703 N N . ARG A 1 89 ? -16.936 5.585 2.391 1.00 97.31 89 ARG A N 1
ATOM 704 C CA . ARG A 1 89 ? -16.308 6.917 2.368 1.00 97.31 89 ARG A CA 1
ATOM 705 C C . ARG A 1 89 ? -14.826 6.766 2.034 1.00 97.31 89 ARG A C 1
ATOM 707 O O . ARG A 1 89 ? -13.976 6.690 2.925 1.00 97.31 89 ARG A O 1
ATOM 714 N N . LEU A 1 90 ? -14.518 6.576 0.755 1.00 98.19 90 LEU A N 1
ATOM 715 C CA . LEU A 1 90 ? -13.220 6.064 0.299 1.00 98.19 90 LEU A CA 1
ATOM 716 C C . LEU A 1 90 ? -12.132 7.144 0.368 1.00 98.19 90 LEU A C 1
ATOM 718 O O . LEU A 1 90 ? -10.998 6.849 0.747 1.00 98.19 90 LEU A O 1
ATOM 722 N N . ALA A 1 91 ? -12.474 8.402 0.097 1.00 98.25 91 ALA A N 1
ATOM 723 C CA . ALA A 1 91 ? -11.582 9.546 0.239 1.00 98.25 91 ALA A CA 1
ATOM 724 C C . ALA A 1 91 ? -11.161 9.770 1.701 1.00 98.25 91 ALA A C 1
ATOM 726 O O . ALA A 1 91 ? -9.977 9.980 1.985 1.00 98.25 91 ALA A O 1
ATOM 727 N N . GLU A 1 92 ? -12.093 9.684 2.651 1.00 98.31 92 GLU A N 1
ATOM 728 C CA . GLU A 1 92 ? -11.795 9.762 4.083 1.00 98.31 92 GLU A CA 1
ATOM 729 C C . GLU A 1 92 ? -11.041 8.525 4.587 1.00 98.31 92 GLU A C 1
ATOM 731 O O . GLU A 1 92 ? -10.164 8.652 5.453 1.00 98.31 92 GLU A O 1
ATOM 736 N N . ALA A 1 93 ? -11.342 7.343 4.038 1.00 98.31 93 ALA A N 1
ATOM 737 C CA . ALA A 1 93 ? -10.596 6.121 4.317 1.00 98.31 93 ALA A CA 1
ATOM 738 C C . ALA A 1 93 ? -9.129 6.271 3.896 1.00 98.31 93 ALA A C 1
ATOM 740 O O . ALA A 1 93 ? -8.249 6.064 4.729 1.00 98.31 93 ALA A O 1
ATOM 741 N N . TYR A 1 94 ? -8.863 6.742 2.670 1.00 98.75 94 TYR A N 1
ATOM 742 C CA . TYR A 1 94 ? -7.509 7.036 2.192 1.00 98.75 94 TYR A CA 1
ATOM 743 C C . TYR A 1 94 ? -6.782 8.024 3.112 1.00 98.75 94 TYR A C 1
ATOM 745 O O . TYR A 1 94 ? -5.685 7.730 3.579 1.00 98.75 94 TYR A O 1
ATOM 753 N N . ASN A 1 95 ? -7.399 9.168 3.436 1.00 98.62 95 ASN A N 1
ATOM 754 C CA . ASN A 1 95 ? -6.767 10.185 4.289 1.00 98.62 95 ASN A CA 1
ATOM 755 C C . ASN A 1 95 ? -6.419 9.635 5.686 1.00 98.62 95 ASN A C 1
ATOM 757 O O . ASN A 1 95 ? -5.438 10.048 6.304 1.00 98.62 95 ASN A O 1
ATOM 761 N N . SER A 1 96 ? -7.243 8.726 6.210 1.00 98.50 96 SER A N 1
ATOM 762 C CA . SER A 1 96 ? -6.987 8.064 7.489 1.00 98.50 96 SER A CA 1
ATOM 763 C C . SER A 1 96 ? -5.867 7.030 7.347 1.00 98.50 96 SER A C 1
ATOM 765 O O . SER A 1 96 ? -4.943 7.020 8.157 1.00 98.50 96 SER A O 1
ATOM 767 N N . PHE A 1 97 ? -5.884 6.215 6.290 1.00 98.62 97 PHE A N 1
ATOM 768 C CA . PHE A 1 97 ? -4.846 5.220 6.032 1.00 98.62 97 PHE A CA 1
ATOM 769 C C . PHE A 1 97 ? -3.475 5.853 5.806 1.00 98.62 97 PHE A C 1
ATOM 771 O O . PHE A 1 97 ? -2.496 5.389 6.374 1.00 98.62 97 PHE A O 1
ATOM 778 N N . GLU A 1 98 ? -3.391 6.951 5.055 1.00 98.69 98 GLU A N 1
ATOM 779 C CA . GLU A 1 98 ? -2.140 7.671 4.800 1.00 98.69 98 GLU A CA 1
ATOM 780 C C . GLU A 1 98 ? -1.473 8.148 6.101 1.00 98.69 98 GLU A C 1
ATOM 782 O O . GLU A 1 98 ? -0.250 8.064 6.238 1.00 98.69 98 GLU A O 1
ATOM 787 N N . LYS A 1 99 ? -2.259 8.592 7.092 1.00 98.69 99 LYS A N 1
ATOM 788 C CA . LYS A 1 99 ? -1.742 8.951 8.424 1.00 98.69 99 LYS A CA 1
ATOM 789 C C . LYS A 1 99 ? -1.160 7.734 9.141 1.00 98.69 99 LYS A C 1
ATOM 791 O O . LYS A 1 99 ? -0.027 7.794 9.611 1.00 98.69 99 LYS A O 1
ATOM 796 N N . SER A 1 100 ? -1.905 6.627 9.159 1.00 98.56 100 SER A N 1
ATOM 797 C CA . SER A 1 100 ? -1.453 5.360 9.751 1.00 98.56 100 SER A CA 1
ATOM 798 C C . SER A 1 100 ? -0.182 4.835 9.076 1.00 98.56 100 SER A C 1
ATOM 800 O O . SER A 1 100 ? 0.789 4.493 9.745 1.00 98.56 100 SER A O 1
ATOM 802 N N . ALA A 1 101 ? -0.144 4.861 7.744 1.00 98.56 101 ALA A N 1
ATOM 803 C CA . ALA A 1 101 ? 0.979 4.417 6.934 1.00 98.56 101 ALA A CA 1
ATOM 804 C C . ALA A 1 101 ? 2.236 5.274 7.161 1.00 98.56 101 ALA A C 1
ATOM 806 O O . ALA A 1 101 ? 3.345 4.744 7.220 1.00 98.56 101 ALA A O 1
ATOM 807 N N . ASN A 1 102 ? 2.084 6.593 7.338 1.00 98.50 102 ASN A N 1
ATOM 808 C CA . ASN A 1 102 ? 3.199 7.471 7.696 1.00 98.50 102 ASN A CA 1
ATOM 809 C C . ASN A 1 102 ? 3.756 7.174 9.090 1.00 98.50 102 ASN A C 1
ATOM 811 O O . ASN A 1 102 ? 4.978 7.123 9.234 1.00 98.50 102 ASN A O 1
ATOM 815 N N . ALA A 1 103 ? 2.888 6.962 10.083 1.00 98.06 103 ALA A N 1
ATOM 816 C CA . ALA A 1 103 ? 3.308 6.579 11.428 1.00 98.06 103 ALA A CA 1
ATOM 817 C C . ALA A 1 103 ? 4.005 5.208 11.420 1.00 98.06 103 ALA A C 1
ATOM 819 O O . ALA A 1 103 ? 5.090 5.061 11.973 1.00 98.06 103 ALA A O 1
ATOM 820 N N . PHE A 1 104 ? 3.454 4.232 10.692 1.00 98.00 104 PHE A N 1
ATOM 821 C CA . PHE A 1 104 ? 4.069 2.915 10.543 1.00 98.00 104 PHE A CA 1
ATOM 822 C C . PHE A 1 104 ? 5.447 3.003 9.895 1.00 98.00 104 PHE A C 1
ATOM 824 O O . PHE A 1 104 ? 6.390 2.387 10.374 1.00 98.00 104 PHE A O 1
ATOM 831 N N . LEU A 1 105 ? 5.592 3.776 8.814 1.00 97.44 105 LEU A N 1
ATOM 832 C CA . LEU A 1 105 ? 6.881 3.943 8.145 1.00 97.44 105 LEU A CA 1
ATOM 833 C C . LEU A 1 105 ? 7.928 4.573 9.074 1.00 97.44 105 LEU A C 1
ATOM 835 O O . LEU A 1 105 ? 9.109 4.248 8.960 1.00 97.44 105 LEU A O 1
ATOM 839 N N . GLN A 1 106 ? 7.512 5.474 9.967 1.00 95.88 106 GLN A N 1
ATOM 840 C CA . GLN A 1 106 ? 8.399 6.075 10.957 1.00 95.88 106 GLN A CA 1
ATOM 841 C C . GLN A 1 1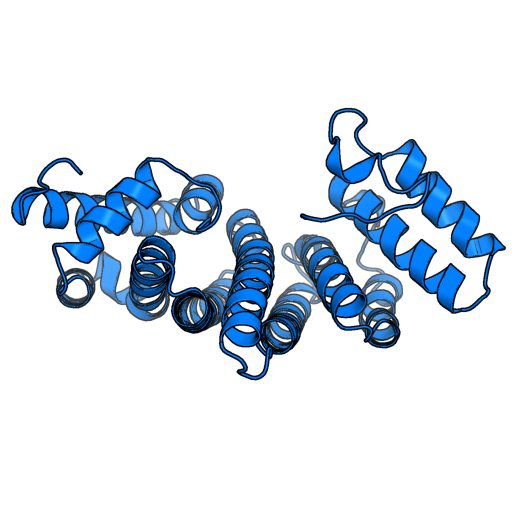06 ? 8.908 5.024 11.952 1.00 95.88 106 GLN A C 1
ATOM 843 O O . GLN A 1 106 ? 10.119 4.901 12.115 1.00 95.88 106 GLN A O 1
ATOM 848 N N . GLU A 1 107 ? 8.019 4.214 12.528 1.00 94.75 107 GLU A N 1
ATOM 849 C CA . GLU A 1 107 ? 8.410 3.112 13.422 1.00 94.75 107 GLU A CA 1
ATOM 850 C C . GLU A 1 107 ? 9.253 2.060 12.698 1.00 94.75 107 GLU A C 1
ATOM 852 O O . GLU A 1 107 ? 10.308 1.642 13.176 1.00 94.75 107 GLU A O 1
ATOM 857 N N . PHE A 1 108 ? 8.852 1.703 11.478 1.00 94.69 108 PHE A N 1
ATOM 858 C CA . PHE A 1 108 ? 9.570 0.747 10.651 1.00 94.69 108 PHE A CA 1
ATOM 859 C C . PHE A 1 108 ? 11.009 1.181 10.395 1.00 94.69 108 PHE A C 1
ATOM 861 O O . PHE A 1 108 ? 11.879 0.323 10.322 1.00 94.69 108 PHE A O 1
ATOM 868 N N . ARG A 1 109 ? 11.306 2.481 10.267 1.00 92.50 109 ARG A N 1
ATOM 869 C CA . ARG A 1 109 ? 12.689 2.971 10.115 1.00 92.50 109 ARG A CA 1
ATOM 870 C C . ARG A 1 109 ? 13.542 2.705 11.353 1.00 92.50 109 ARG A C 1
ATOM 872 O O . ARG A 1 109 ? 14.721 2.412 11.185 1.00 92.50 109 ARG A O 1
ATOM 879 N N . ASN A 1 110 ? 12.945 2.763 12.542 1.00 90.88 110 ASN A N 1
ATOM 880 C CA . ASN A 1 110 ? 13.635 2.582 13.818 1.00 90.88 110 ASN A CA 1
ATOM 881 C C . ASN A 1 110 ? 13.937 1.108 14.131 1.00 90.88 110 ASN A C 1
ATOM 883 O O . ASN A 1 110 ? 14.875 0.822 14.867 1.00 90.88 110 ASN A O 1
ATOM 887 N N . TRP A 1 111 ? 13.176 0.158 13.579 1.00 90.44 111 TRP A N 1
ATOM 888 C CA . TRP A 1 111 ? 13.453 -1.271 13.772 1.00 90.44 111 TRP A CA 1
ATOM 889 C C . TRP A 1 111 ? 14.727 -1.687 13.034 1.00 90.44 111 TRP A C 1
ATOM 891 O O . TRP A 1 111 ? 14.839 -1.443 11.843 1.00 90.44 111 TRP A O 1
ATOM 901 N N . GLU A 1 112 ? 15.692 -2.349 13.666 1.00 80.25 112 GLU A N 1
ATOM 902 C CA . GLU A 1 112 ? 16.913 -2.758 12.946 1.00 80.25 112 GLU A CA 1
ATOM 903 C C . GLU A 1 112 ? 16.649 -3.900 11.951 1.00 80.25 112 GLU A C 1
ATOM 905 O O . GLU A 1 112 ? 17.155 -3.895 10.824 1.00 80.25 112 GLU A O 1
ATOM 910 N N . SER A 1 113 ? 15.808 -4.865 12.333 1.00 88.12 113 SER A N 1
ATOM 911 C CA . SER A 1 113 ? 15.486 -6.018 11.495 1.00 88.12 113 SER A CA 1
ATOM 912 C C . SER A 1 113 ? 14.397 -5.709 10.458 1.00 88.12 113 SER A C 1
ATOM 914 O O . SER A 1 113 ? 13.607 -4.770 10.573 1.00 88.12 113 SER A O 1
ATOM 916 N N . ALA A 1 114 ? 14.350 -6.526 9.404 1.00 91.69 114 ALA A N 1
ATOM 917 C CA . ALA A 1 114 ? 13.347 -6.445 8.342 1.00 91.69 114 ALA A CA 1
ATOM 918 C C . ALA A 1 114 ? 12.076 -7.258 8.659 1.00 91.69 114 ALA A C 1
ATOM 920 O O . ALA A 1 114 ? 11.343 -7.616 7.740 1.00 91.69 114 ALA A O 1
ATOM 921 N N . TRP A 1 115 ? 11.815 -7.572 9.935 1.00 94.81 115 TRP A N 1
ATOM 922 C CA . TRP A 1 115 ? 10.753 -8.500 10.337 1.00 94.81 115 TRP A CA 1
ATOM 923 C C . TRP A 1 115 ? 9.387 -8.102 9.756 1.00 94.81 115 TRP A C 1
ATOM 925 O O . TRP A 1 115 ? 8.707 -8.931 9.170 1.00 94.81 115 TRP A O 1
ATOM 935 N N . ALA A 1 116 ? 9.030 -6.815 9.788 1.00 95.44 116 ALA A N 1
ATOM 936 C CA . ALA A 1 116 ? 7.732 -6.317 9.329 1.00 95.44 116 ALA A CA 1
ATOM 937 C C . ALA A 1 116 ? 7.643 -6.047 7.813 1.00 95.44 116 ALA A C 1
ATOM 939 O O . ALA A 1 116 ? 6.775 -5.292 7.370 1.00 95.44 116 ALA A O 1
ATOM 940 N N . MET A 1 117 ? 8.534 -6.617 6.997 1.00 94.12 117 MET A N 1
ATOM 941 C CA . MET A 1 117 ? 8.571 -6.341 5.555 1.00 94.12 117 MET A CA 1
ATOM 942 C C . MET A 1 117 ? 7.257 -6.708 4.848 1.00 94.12 117 MET A C 1
ATOM 944 O O . MET A 1 117 ? 6.748 -5.939 4.036 1.00 94.12 117 MET A O 1
ATOM 948 N N . GLU A 1 118 ? 6.656 -7.842 5.212 1.00 93.75 118 GLU A N 1
ATOM 949 C CA . GLU A 1 118 ? 5.363 -8.280 4.668 1.00 93.75 118 GLU A CA 1
ATOM 950 C C . GLU A 1 118 ? 4.222 -7.300 4.985 1.00 93.75 118 GLU A C 1
ATOM 952 O O . GLU A 1 118 ? 3.340 -7.076 4.152 1.00 93.75 118 GLU A O 1
ATOM 957 N N . ALA A 1 119 ? 4.258 -6.672 6.163 1.00 95.94 119 ALA A N 1
ATOM 958 C CA . ALA A 1 119 ? 3.319 -5.620 6.531 1.00 95.94 119 ALA A CA 1
ATOM 959 C C . ALA A 1 119 ? 3.563 -4.343 5.705 1.00 95.94 119 ALA A C 1
ATOM 961 O O . ALA A 1 119 ? 2.619 -3.737 5.199 1.00 95.94 119 ALA A O 1
ATOM 962 N N . LEU A 1 120 ? 4.825 -3.972 5.475 1.00 96.50 120 LEU A N 1
ATOM 963 C CA . LEU A 1 120 ? 5.164 -2.828 4.627 1.00 96.50 120 LEU A CA 1
ATOM 964 C C . LEU A 1 120 ? 4.694 -3.022 3.172 1.00 96.50 120 LEU A C 1
ATOM 966 O O . LEU A 1 120 ? 4.173 -2.085 2.567 1.00 96.50 120 LEU A O 1
ATOM 970 N N . TYR A 1 121 ? 4.809 -4.236 2.623 1.00 95.56 121 TYR A N 1
ATOM 971 C CA . TYR A 1 121 ? 4.262 -4.570 1.300 1.00 95.56 121 TYR A CA 1
ATOM 972 C C . TYR A 1 121 ? 2.742 -4.418 1.249 1.00 95.56 121 TYR A C 1
ATOM 974 O O . TYR A 1 121 ? 2.211 -3.888 0.271 1.00 95.56 121 TYR A O 1
ATOM 982 N N . ALA A 1 122 ? 2.042 -4.838 2.307 1.00 96.38 122 ALA A N 1
ATOM 983 C CA . ALA A 1 122 ? 0.608 -4.605 2.435 1.00 96.38 122 ALA A CA 1
ATOM 984 C C . ALA A 1 122 ? 0.287 -3.104 2.434 1.00 96.38 122 ALA A C 1
ATOM 986 O O . ALA A 1 122 ? -0.575 -2.679 1.677 1.00 96.38 122 ALA A O 1
ATOM 987 N N . ILE A 1 123 ? 1.023 -2.281 3.185 1.00 98.25 123 ILE A N 1
ATOM 988 C CA . ILE A 1 123 ? 0.822 -0.822 3.200 1.00 98.25 123 ILE A CA 1
ATOM 989 C C . ILE A 1 123 ? 1.038 -0.204 1.815 1.00 98.25 123 ILE A C 1
ATOM 991 O O . ILE A 1 123 ? 0.229 0.615 1.379 1.00 98.25 123 ILE A O 1
ATOM 995 N N . ALA A 1 124 ? 2.092 -0.608 1.101 1.00 98.19 124 ALA A N 1
ATOM 996 C CA . ALA A 1 124 ? 2.372 -0.129 -0.252 1.00 98.19 124 ALA A CA 1
ATOM 997 C C . ALA A 1 124 ? 1.283 -0.518 -1.262 1.00 98.19 124 ALA A C 1
ATOM 999 O O . ALA A 1 124 ? 0.968 0.257 -2.166 1.00 98.19 124 ALA A O 1
ATOM 1000 N N . TYR A 1 125 ? 0.686 -1.696 -1.101 1.00 97.56 125 TYR A N 1
ATOM 1001 C CA . TYR A 1 125 ? -0.450 -2.124 -1.905 1.00 97.56 125 TYR A CA 1
ATOM 1002 C C . TYR A 1 125 ? -1.733 -1.358 -1.542 1.00 97.56 125 TYR A C 1
ATOM 1004 O O . TYR A 1 125 ? -2.371 -0.776 -2.420 1.00 97.56 125 TYR A O 1
ATOM 1012 N N . GLU A 1 126 ? -2.089 -1.319 -0.257 1.00 97.94 126 GLU A N 1
ATOM 1013 C CA . GLU A 1 126 ? -3.323 -0.712 0.251 1.00 97.94 126 GLU A CA 1
ATOM 1014 C C . GLU A 1 126 ? -3.372 0.793 -0.021 1.00 97.94 126 GLU A C 1
ATOM 1016 O O . GLU A 1 126 ? -4.401 1.289 -0.470 1.00 97.94 126 GLU A O 1
ATOM 1021 N N . ILE A 1 127 ? -2.260 1.527 0.142 1.00 98.50 127 ILE A N 1
ATOM 1022 C CA . ILE A 1 127 ? -2.235 2.973 -0.137 1.00 98.50 127 ILE A CA 1
ATOM 1023 C C . ILE A 1 127 ? -2.562 3.268 -1.607 1.00 98.50 127 ILE A C 1
ATOM 1025 O O . ILE A 1 127 ? -3.312 4.201 -1.889 1.00 98.50 127 ILE A O 1
ATOM 1029 N N . ARG A 1 128 ? -2.062 2.448 -2.547 1.00 98.38 128 ARG A N 1
ATOM 1030 C CA . ARG A 1 128 ? -2.368 2.572 -3.979 1.00 98.38 128 ARG A CA 1
ATOM 1031 C C . ARG A 1 128 ? -3.831 2.230 -4.243 1.00 98.38 128 ARG A C 1
ATOM 1033 O O . ARG A 1 128 ? -4.530 3.010 -4.881 1.00 98.38 128 ARG A O 1
ATOM 1040 N N . VAL A 1 129 ? -4.301 1.079 -3.765 1.00 97.56 129 VAL A N 1
ATOM 1041 C CA . VAL A 1 129 ? -5.669 0.608 -4.036 1.00 97.56 129 VAL A CA 1
ATOM 1042 C C . VAL A 1 129 ? -6.709 1.560 -3.448 1.00 97.56 129 VAL A C 1
ATOM 1044 O O . VAL A 1 129 ? -7.644 1.948 -4.150 1.00 97.56 129 VAL A O 1
ATOM 1047 N N . LEU A 1 130 ? -6.522 2.006 -2.203 1.00 98.06 130 LEU A N 1
ATOM 1048 C CA . LEU A 1 130 ? -7.390 2.998 -1.570 1.00 98.06 130 LEU A CA 1
ATOM 1049 C C . LEU A 1 130 ? -7.366 4.330 -2.318 1.00 98.06 130 LEU A C 1
ATOM 1051 O O . LEU A 1 130 ? -8.418 4.938 -2.482 1.00 98.06 130 LEU A O 1
ATOM 1055 N N . ALA A 1 131 ? -6.210 4.767 -2.821 1.00 98.69 131 ALA A N 1
ATOM 1056 C CA . ALA A 1 131 ? -6.121 5.982 -3.622 1.00 98.69 131 ALA A CA 1
ATOM 1057 C C . ALA A 1 131 ? -6.906 5.881 -4.935 1.00 98.69 131 ALA A C 1
ATOM 1059 O O . ALA A 1 131 ? -7.641 6.797 -5.288 1.00 98.69 131 ALA A O 1
ATOM 1060 N N . GLU A 1 132 ? -6.800 4.755 -5.641 1.00 98.31 132 GLU A N 1
ATOM 1061 C CA . GLU A 1 132 ? -7.552 4.517 -6.877 1.00 98.31 132 GLU A CA 1
ATOM 1062 C C . GLU A 1 132 ? -9.065 4.412 -6.635 1.00 98.31 132 GLU A C 1
ATOM 1064 O O . GLU A 1 132 ? -9.874 4.770 -7.491 1.00 98.31 132 GLU A O 1
ATOM 1069 N N . MET A 1 133 ? -9.467 3.881 -5.482 1.00 97.81 133 MET A N 1
ATOM 1070 C CA . MET A 1 133 ? -10.859 3.851 -5.037 1.00 97.81 133 MET A CA 1
ATOM 1071 C C . MET A 1 133 ? -11.368 5.257 -4.689 1.00 97.81 133 MET A C 1
ATOM 1073 O O . MET A 1 133 ? -12.424 5.657 -5.176 1.00 97.81 133 MET A O 1
ATOM 1077 N N . ALA A 1 134 ? -10.592 6.018 -3.918 1.00 98.50 134 ALA A N 1
ATOM 1078 C CA . ALA A 1 134 ? -10.900 7.389 -3.533 1.00 98.50 134 ALA A CA 1
ATOM 1079 C C . ALA A 1 134 ? -10.987 8.331 -4.741 1.00 98.50 134 ALA A C 1
ATOM 1081 O O . ALA A 1 134 ? -11.908 9.132 -4.823 1.00 98.50 134 ALA A O 1
ATOM 1082 N N . ASP A 1 135 ? -10.081 8.217 -5.711 1.00 98.62 135 ASP A N 1
ATOM 1083 C CA . ASP A 1 135 ? -10.114 9.055 -6.913 1.00 98.62 135 ASP A CA 1
ATOM 1084 C C . ASP A 1 135 ? -11.331 8.755 -7.794 1.00 98.62 135 ASP A C 1
ATOM 1086 O O . ASP A 1 135 ? -11.909 9.676 -8.370 1.00 98.62 135 ASP A O 1
ATOM 1090 N N . ARG A 1 136 ? -11.783 7.493 -7.852 1.00 98.25 136 ARG A N 1
ATOM 1091 C CA . ARG A 1 136 ? -13.049 7.142 -8.517 1.00 98.25 136 ARG A CA 1
ATOM 1092 C C . ARG A 1 136 ? -14.252 7.770 -7.816 1.00 98.25 136 ARG A C 1
ATOM 1094 O O . ARG A 1 136 ? -15.120 8.314 -8.494 1.00 98.25 136 ARG A O 1
ATOM 1101 N N . GLU A 1 137 ? -14.292 7.728 -6.484 1.00 98.12 137 GLU A N 1
ATOM 1102 C CA . GLU A 1 137 ? -15.328 8.408 -5.696 1.00 98.12 137 GLU A CA 1
ATOM 1103 C C . GLU A 1 137 ? -15.302 9.924 -5.942 1.00 98.12 137 GLU A C 1
ATOM 1105 O O . GLU A 1 137 ? -16.320 10.499 -6.321 1.00 98.12 137 GLU A O 1
ATOM 1110 N N . LEU A 1 138 ? -14.143 10.571 -5.803 1.00 98.12 138 LEU A N 1
ATOM 1111 C CA . LEU A 1 138 ? -13.992 12.014 -6.004 1.00 98.12 138 LEU A CA 1
ATOM 1112 C C . LEU A 1 138 ? -14.429 12.437 -7.408 1.00 98.12 138 LEU A C 1
ATOM 1114 O O . LEU A 1 138 ? -15.224 13.369 -7.532 1.00 98.12 138 LEU A O 1
ATOM 1118 N N . ALA A 1 139 ? -13.991 11.714 -8.441 1.00 97.81 139 ALA A N 1
ATOM 1119 C CA . ALA A 1 139 ? -14.391 11.978 -9.819 1.00 97.81 139 ALA A CA 1
ATOM 1120 C C . ALA A 1 139 ? -15.910 11.834 -10.015 1.00 97.81 139 ALA A C 1
ATOM 1122 O O . ALA A 1 139 ? -16.524 12.682 -10.659 1.00 97.81 139 ALA A O 1
ATOM 1123 N N . SER A 1 140 ? -16.537 10.812 -9.415 1.00 97.56 140 SER A N 1
ATOM 1124 C CA . SER A 1 140 ? -17.997 10.627 -9.476 1.00 97.56 140 SER A CA 1
ATOM 1125 C C . SER A 1 140 ? -18.781 11.760 -8.803 1.00 97.56 140 SER A C 1
ATOM 1127 O O . SER A 1 140 ? -19.908 12.052 -9.191 1.00 97.56 140 SER A O 1
ATOM 1129 N N . LEU A 1 141 ? -18.162 12.438 -7.832 1.00 97.06 141 LEU A N 1
ATOM 1130 C CA . LEU A 1 141 ? -18.708 13.605 -7.139 1.00 97.06 141 LEU A CA 1
ATOM 1131 C C . LEU A 1 141 ? -18.335 14.940 -7.813 1.00 97.06 141 LEU A C 1
ATOM 1133 O O . LEU A 1 141 ? -18.598 15.996 -7.239 1.00 97.06 141 LEU A O 1
ATOM 1137 N N . GLY A 1 142 ? -17.682 14.921 -8.983 1.00 97.38 142 GLY A N 1
ATOM 1138 C CA . GLY A 1 142 ? -17.203 16.129 -9.668 1.00 97.38 142 GLY A CA 1
ATOM 1139 C C . GLY A 1 142 ? -16.065 16.859 -8.940 1.00 97.38 142 GLY A C 1
ATOM 1140 O O . GLY A 1 142 ? -15.813 18.032 -9.208 1.00 97.38 142 GLY A O 1
ATOM 1141 N N . LYS A 1 143 ? -15.388 16.189 -8.000 1.00 97.56 143 LYS A N 1
ATOM 1142 C CA . LYS A 1 143 ? -14.226 16.706 -7.266 1.00 97.56 143 LYS A CA 1
ATOM 1143 C C . LYS A 1 143 ? -12.927 16.263 -7.939 1.00 97.56 143 LYS A C 1
ATOM 1145 O O . LYS A 1 143 ? -12.889 15.257 -8.642 1.00 97.56 143 LYS A O 1
ATOM 1150 N N . THR A 1 144 ? -11.843 16.990 -7.681 1.00 96.88 144 THR A N 1
ATOM 1151 C CA . THR A 1 144 ? -10.519 16.684 -8.236 1.00 96.88 144 THR A CA 1
ATOM 1152 C C . THR A 1 144 ? -9.968 15.358 -7.687 1.00 96.88 144 THR A C 1
ATOM 1154 O O . THR A 1 144 ? -9.769 15.256 -6.474 1.00 96.88 144 THR A O 1
ATOM 1157 N N . PRO A 1 145 ? -9.679 14.356 -8.540 1.00 96.31 145 PRO A N 1
ATOM 1158 C CA . PRO A 1 145 ? -9.001 13.127 -8.133 1.00 96.31 145 PRO A CA 1
ATOM 1159 C C . PRO A 1 145 ? -7.495 13.382 -7.968 1.00 96.31 145 PRO A C 1
ATOM 1161 O O . PRO A 1 145 ? -6.773 13.605 -8.939 1.00 96.31 145 PRO A O 1
ATOM 1164 N N . GLU A 1 146 ? -7.018 13.394 -6.727 1.00 97.00 146 GLU A N 1
ATOM 1165 C CA . GLU A 1 146 ? -5.624 13.710 -6.381 1.00 97.00 146 GLU A CA 1
ATOM 1166 C C . GLU A 1 146 ? -4.959 12.672 -5.461 1.00 97.00 146 GLU A C 1
ATOM 1168 O O . GLU A 1 146 ? -3.758 12.763 -5.183 1.00 97.00 146 GLU A O 1
ATOM 1173 N N . LYS A 1 147 ? -5.705 11.670 -4.981 1.00 98.50 147 LYS A N 1
ATOM 1174 C CA . LYS A 1 147 ? -5.215 10.701 -3.995 1.00 98.50 147 LYS A CA 1
ATOM 1175 C C . LYS A 1 147 ? -4.187 9.760 -4.595 1.00 98.50 147 LYS A C 1
ATOM 1177 O O . LYS A 1 147 ? -3.219 9.431 -3.918 1.00 98.50 147 LYS A O 1
ATOM 1182 N N . LEU A 1 148 ? -4.303 9.390 -5.870 1.00 98.44 148 LEU A N 1
ATOM 1183 C CA . LEU A 1 148 ? -3.304 8.544 -6.526 1.00 98.44 148 LEU A CA 1
ATOM 1184 C C . LEU A 1 148 ? -1.954 9.257 -6.675 1.00 98.44 148 LEU A C 1
ATOM 1186 O O . LEU A 1 148 ? -0.898 8.641 -6.513 1.00 98.44 148 LEU A O 1
ATOM 1190 N N . LYS A 1 149 ? -1.973 10.576 -6.902 1.00 98.25 149 LYS A N 1
ATOM 1191 C CA . LYS A 1 149 ? -0.762 11.408 -6.890 1.00 98.25 149 LYS A CA 1
ATOM 1192 C C . LYS A 1 149 ? -0.146 11.467 -5.490 1.00 98.25 149 LYS A C 1
ATOM 1194 O O . LYS A 1 149 ? 1.068 11.310 -5.363 1.00 98.25 149 LYS A O 1
ATOM 1199 N N . ALA A 1 150 ? -0.963 11.648 -4.451 1.00 98.50 150 ALA A N 1
ATOM 1200 C CA . ALA A 1 150 ? -0.505 11.617 -3.061 1.00 98.50 150 ALA A CA 1
ATOM 1201 C C . ALA A 1 150 ? 0.108 10.252 -2.682 1.00 98.50 150 ALA A C 1
ATOM 1203 O O . ALA A 1 150 ? 1.208 10.207 -2.126 1.00 98.50 150 ALA A O 1
ATOM 1204 N N . ALA A 1 151 ? -0.516 9.146 -3.101 1.00 98.69 151 ALA A N 1
ATOM 1205 C CA . ALA A 1 151 ? 0.004 7.797 -2.894 1.00 98.69 151 ALA A CA 1
ATOM 1206 C C . ALA A 1 151 ? 1.374 7.605 -3.556 1.00 98.69 151 ALA A C 1
ATOM 1208 O O . ALA A 1 151 ? 2.270 7.020 -2.951 1.00 98.69 151 ALA A O 1
ATOM 1209 N N . GLY A 1 152 ? 1.579 8.151 -4.761 1.00 98.31 152 GLY A N 1
ATOM 1210 C CA . GLY A 1 152 ? 2.887 8.172 -5.421 1.00 98.31 152 GLY A CA 1
ATOM 1211 C C . GLY A 1 152 ? 3.966 8.884 -4.597 1.00 98.31 152 GLY A C 1
ATOM 1212 O O . GLY A 1 152 ? 5.071 8.361 -4.446 1.00 98.31 152 GLY A O 1
ATOM 1213 N N . SER A 1 153 ? 3.647 10.038 -4.003 1.00 98.19 153 SER A N 1
ATOM 1214 C CA . SER A 1 153 ? 4.564 10.757 -3.104 1.00 98.19 153 SER A CA 1
ATOM 1215 C C . SER A 1 153 ? 4.907 9.940 -1.854 1.00 98.19 153 SER A C 1
ATOM 1217 O O . SER A 1 153 ? 6.072 9.869 -1.454 1.00 98.19 153 SER A O 1
ATOM 1219 N N . PHE A 1 154 ? 3.917 9.277 -1.250 1.00 98.56 154 PHE A N 1
ATOM 1220 C CA . PHE A 1 154 ? 4.143 8.407 -0.095 1.00 98.56 154 PHE A CA 1
ATOM 1221 C C . PHE A 1 154 ? 4.989 7.173 -0.452 1.00 98.56 154 PHE A C 1
ATOM 1223 O O . PHE A 1 154 ? 5.938 6.842 0.261 1.00 98.56 154 PHE A O 1
ATOM 1230 N N . LEU A 1 155 ? 4.716 6.530 -1.589 1.00 98.50 155 LEU A N 1
ATOM 1231 C CA . LEU A 1 155 ? 5.500 5.401 -2.091 1.00 98.50 155 LEU A CA 1
ATOM 1232 C C . LEU A 1 155 ? 6.962 5.790 -2.359 1.00 98.50 155 LEU A C 1
ATOM 1234 O O . LEU A 1 155 ? 7.857 5.019 -2.024 1.00 98.50 155 LEU A O 1
ATOM 1238 N N . MET A 1 156 ? 7.235 7.001 -2.855 1.00 97.06 156 MET A N 1
ATOM 1239 C CA . MET A 1 156 ? 8.611 7.506 -2.979 1.00 97.06 156 MET A CA 1
ATOM 1240 C C . MET A 1 156 ? 9.300 7.667 -1.618 1.00 97.06 156 MET A C 1
ATOM 1242 O O . MET A 1 156 ? 10.476 7.325 -1.474 1.00 97.06 156 MET A O 1
ATOM 1246 N N . LYS A 1 157 ? 8.578 8.132 -0.588 1.00 96.81 157 LYS A N 1
ATOM 1247 C CA . LYS A 1 157 ? 9.097 8.204 0.790 1.00 96.81 157 LYS A CA 1
ATOM 1248 C C . LYS A 1 157 ? 9.412 6.812 1.354 1.00 96.81 157 LYS A C 1
ATOM 1250 O O . LYS A 1 157 ? 10.412 6.661 2.063 1.00 96.81 157 LYS A O 1
ATOM 1255 N N . MET A 1 158 ? 8.585 5.809 1.047 1.00 96.50 158 MET A N 1
ATOM 1256 C CA . MET A 1 158 ? 8.850 4.409 1.403 1.00 96.50 158 MET A CA 1
ATOM 1257 C C . MET A 1 158 ? 10.054 3.852 0.649 1.00 96.50 158 MET A C 1
ATOM 1259 O O . MET A 1 158 ? 10.934 3.274 1.277 1.00 96.50 158 MET A O 1
ATOM 1263 N N . PHE A 1 159 ? 10.150 4.090 -0.660 1.00 95.00 159 PHE A N 1
ATOM 1264 C CA . PHE A 1 159 ? 11.302 3.689 -1.465 1.00 95.00 159 PHE A CA 1
ATOM 1265 C C . PHE A 1 159 ? 12.608 4.239 -0.880 1.00 95.00 159 PHE A C 1
ATOM 1267 O O . PHE A 1 159 ? 13.544 3.479 -0.649 1.00 95.00 159 PHE A O 1
ATOM 1274 N N . GLY A 1 160 ? 12.650 5.531 -0.535 1.00 92.56 160 GLY A N 1
ATOM 1275 C CA . GLY A 1 160 ? 13.823 6.145 0.094 1.00 92.56 160 GLY A CA 1
ATOM 1276 C C . GLY A 1 160 ? 14.203 5.529 1.448 1.00 92.56 160 GLY A C 1
ATOM 1277 O O . GLY A 1 160 ? 15.380 5.497 1.790 1.00 92.56 160 GLY A O 1
ATOM 1278 N N . ALA A 1 161 ? 13.236 4.994 2.202 1.00 92.12 161 ALA A N 1
ATOM 1279 C CA . ALA A 1 161 ? 13.504 4.281 3.455 1.00 92.12 161 ALA A CA 1
ATOM 1280 C C . ALA A 1 161 ? 14.092 2.872 3.241 1.00 92.12 161 ALA A C 1
ATOM 1282 O O . ALA A 1 161 ? 14.677 2.312 4.164 1.00 92.12 161 ALA A O 1
ATOM 1283 N N . LEU A 1 162 ? 13.923 2.300 2.045 1.00 90.50 162 LEU A N 1
ATOM 1284 C CA . LEU A 1 162 ? 14.355 0.944 1.697 1.00 90.50 162 LEU A CA 1
ATOM 1285 C C . LEU A 1 162 ? 15.627 0.933 0.847 1.00 90.50 162 LEU A C 1
ATOM 1287 O O . LEU A 1 162 ? 16.422 0.013 0.971 1.00 90.50 162 LEU A O 1
ATOM 1291 N N . ALA A 1 163 ? 15.855 1.953 0.020 1.00 83.19 163 ALA A N 1
ATOM 1292 C CA . ALA A 1 163 ? 16.968 2.013 -0.931 1.00 83.19 163 ALA A CA 1
ATOM 1293 C C . ALA A 1 163 ? 18.371 2.129 -0.287 1.00 83.19 163 ALA A C 1
ATOM 1295 O O . ALA A 1 163 ? 19.376 2.156 -0.996 1.00 83.19 163 ALA A O 1
ATOM 1296 N N . GLY A 1 164 ? 18.458 2.212 1.045 1.00 80.19 164 GLY A N 1
ATOM 1297 C CA . GLY A 1 164 ? 19.719 2.215 1.786 1.00 80.19 164 GLY A CA 1
ATOM 1298 C C . GLY A 1 164 ? 20.393 0.838 1.875 1.00 80.19 164 GLY A C 1
ATOM 1299 O O . GLY A 1 164 ? 19.848 -0.194 1.485 1.00 80.19 164 GLY A O 1
ATOM 1300 N N . LYS A 1 165 ? 21.605 0.811 2.442 1.00 72.69 165 LYS A N 1
ATOM 1301 C CA . LYS A 1 165 ? 22.295 -0.444 2.779 1.00 72.69 165 LYS A CA 1
ATOM 1302 C C . LYS A 1 165 ? 21.588 -1.112 3.962 1.00 72.69 165 LYS A C 1
ATOM 1304 O O . LYS A 1 165 ? 21.346 -0.461 4.971 1.00 72.69 165 LYS A O 1
ATOM 1309 N N . GLY A 1 166 ? 21.298 -2.406 3.858 1.00 82.94 166 GLY A N 1
ATOM 1310 C CA . GLY A 1 166 ? 20.755 -3.197 4.966 1.00 82.94 166 GLY A CA 1
ATOM 1311 C C . GLY A 1 166 ? 19.789 -4.293 4.513 1.00 82.94 166 GLY A C 1
ATOM 1312 O O . GLY A 1 166 ? 19.503 -4.400 3.320 1.00 82.94 166 GLY A O 1
ATOM 1313 N N . PRO A 1 167 ? 19.260 -5.094 5.453 1.00 84.62 167 PRO A N 1
ATOM 1314 C CA . PRO A 1 167 ? 18.370 -6.222 5.153 1.00 84.62 167 PRO A CA 1
ATOM 1315 C C . PRO A 1 167 ? 17.022 -5.789 4.559 1.00 84.62 167 PRO A C 1
ATOM 1317 O O . PRO A 1 167 ? 16.338 -6.580 3.922 1.00 84.62 167 PRO A O 1
ATOM 1320 N N . LYS A 1 168 ? 16.635 -4.520 4.727 1.00 89.44 168 LYS A N 1
ATOM 1321 C CA . LYS A 1 168 ? 15.358 -3.984 4.238 1.00 89.44 168 LYS A CA 1
ATOM 1322 C C . LYS A 1 168 ? 15.345 -3.659 2.746 1.00 89.44 168 LYS A C 1
ATOM 1324 O O . LYS A 1 168 ? 14.274 -3.473 2.174 1.00 89.44 168 LYS A O 1
ATOM 1329 N N . ARG A 1 169 ? 16.515 -3.624 2.105 1.00 86.25 169 ARG A N 1
ATOM 1330 C CA . ARG A 1 169 ? 16.656 -3.243 0.694 1.00 86.25 169 ARG A CA 1
ATOM 1331 C C . ARG A 1 169 ? 15.808 -4.078 -0.254 1.00 86.25 169 ARG A C 1
ATOM 1333 O O . ARG A 1 169 ? 15.297 -3.549 -1.232 1.00 86.25 169 ARG A O 1
ATOM 1340 N N . ILE A 1 170 ? 15.609 -5.357 0.061 1.00 82.94 170 ILE A N 1
ATOM 1341 C CA . ILE A 1 170 ? 14.843 -6.289 -0.774 1.00 82.94 170 ILE A CA 1
ATOM 1342 C C . ILE A 1 170 ? 13.402 -5.810 -0.999 1.00 82.94 170 ILE A C 1
ATOM 1344 O O . ILE A 1 170 ? 12.789 -6.136 -2.011 1.00 82.94 170 ILE A O 1
ATOM 1348 N N . GLY A 1 171 ? 12.882 -4.960 -0.106 1.00 88.88 171 GLY A N 1
ATOM 1349 C CA . GLY A 1 171 ? 11.565 -4.367 -0.268 1.00 88.88 171 GLY A CA 1
ATOM 1350 C C . GLY A 1 171 ? 11.480 -3.231 -1.277 1.00 88.88 171 GLY A C 1
ATOM 1351 O O . GLY A 1 171 ? 10.377 -2.873 -1.694 1.00 88.88 171 GLY A O 1
ATOM 1352 N N . ALA A 1 172 ? 12.613 -2.667 -1.703 1.00 90.31 172 ALA A N 1
ATOM 1353 C CA . ALA A 1 172 ? 12.636 -1.552 -2.640 1.00 90.31 172 ALA A CA 1
ATOM 1354 C C . ALA A 1 172 ? 11.996 -1.933 -3.982 1.00 90.31 172 ALA A C 1
ATOM 1356 O O . ALA A 1 172 ? 11.224 -1.141 -4.515 1.00 90.31 172 ALA A O 1
ATOM 1357 N N . LEU A 1 173 ? 12.232 -3.150 -4.497 1.00 90.00 173 LEU A N 1
ATOM 1358 C CA . LEU A 1 173 ? 11.634 -3.580 -5.766 1.00 90.00 173 LEU A CA 1
ATOM 1359 C C . LEU A 1 173 ? 10.111 -3.710 -5.672 1.00 90.00 173 LEU A C 1
ATOM 1361 O O . LEU A 1 173 ? 9.406 -3.313 -6.601 1.00 90.00 173 LEU A O 1
ATOM 1365 N N . ASN A 1 174 ? 9.593 -4.199 -4.542 1.00 92.25 174 ASN A N 1
ATOM 1366 C CA . ASN A 1 174 ? 8.154 -4.283 -4.320 1.00 92.25 174 ASN A CA 1
ATOM 1367 C C . ASN A 1 174 ? 7.498 -2.894 -4.386 1.00 92.25 174 ASN A C 1
ATOM 1369 O O . ASN A 1 174 ? 6.518 -2.694 -5.109 1.00 92.25 174 ASN A O 1
ATOM 1373 N N . VAL A 1 175 ? 8.087 -1.912 -3.696 1.00 95.25 175 VAL A N 1
ATOM 1374 C CA . VAL A 1 175 ? 7.611 -0.521 -3.711 1.00 95.25 175 VAL A CA 1
ATOM 1375 C C . VAL A 1 175 ? 7.774 0.111 -5.098 1.00 95.25 175 VAL A C 1
ATOM 1377 O O . VAL A 1 175 ? 6.854 0.781 -5.566 1.00 95.25 175 VAL A O 1
ATOM 1380 N N . THR A 1 176 ? 8.876 -0.158 -5.804 1.00 95.06 176 THR A N 1
ATOM 1381 C CA . THR A 1 176 ? 9.084 0.260 -7.202 1.00 95.06 176 THR A CA 1
ATOM 1382 C C . THR A 1 176 ? 7.977 -0.257 -8.119 1.00 95.06 176 THR A C 1
ATOM 1384 O O . THR A 1 176 ? 7.444 0.497 -8.932 1.00 95.06 176 THR A O 1
ATOM 1387 N N . CYS A 1 177 ? 7.556 -1.512 -7.956 1.00 94.75 177 CYS A N 1
ATOM 1388 C CA . CYS A 1 177 ? 6.450 -2.074 -8.728 1.00 94.75 177 CYS A CA 1
ATOM 1389 C C . CYS A 1 177 ? 5.127 -1.330 -8.475 1.00 94.75 177 CYS A C 1
ATOM 1391 O O . CYS A 1 177 ? 4.360 -1.105 -9.413 1.00 94.75 177 CYS A O 1
ATOM 1393 N N . GLN A 1 178 ? 4.854 -0.912 -7.233 1.00 97.12 178 GLN A N 1
ATOM 1394 C CA . GLN A 1 178 ? 3.682 -0.078 -6.929 1.00 97.12 178 GLN A CA 1
ATOM 1395 C C . GLN A 1 178 ? 3.816 1.333 -7.526 1.00 97.12 178 GLN A C 1
ATOM 1397 O O . GLN A 1 178 ? 2.846 1.849 -8.079 1.00 97.12 178 GLN A O 1
ATOM 1402 N N . LEU A 1 179 ? 5.009 1.937 -7.486 1.00 97.50 179 LEU A N 1
ATOM 1403 C CA . LEU A 1 179 ? 5.283 3.235 -8.119 1.00 97.50 179 LEU A CA 1
ATOM 1404 C C . LEU A 1 179 ? 5.038 3.202 -9.626 1.00 97.50 179 LEU A C 1
ATOM 1406 O O . LEU A 1 179 ? 4.398 4.107 -10.153 1.00 97.50 179 LEU A O 1
ATOM 1410 N N . PHE A 1 180 ? 5.473 2.147 -10.318 1.00 97.19 180 PHE A N 1
ATOM 1411 C CA . PHE A 1 180 ? 5.193 1.988 -11.745 1.00 97.19 180 PHE A CA 1
ATOM 1412 C C . PHE A 1 180 ? 3.692 1.941 -12.028 1.00 97.19 180 PHE A C 1
ATOM 1414 O O . PHE A 1 180 ? 3.220 2.657 -12.910 1.00 97.19 180 PHE A O 1
ATOM 1421 N N . LYS A 1 181 ? 2.916 1.177 -11.248 1.00 97.00 181 LYS A N 1
ATOM 1422 C CA . LYS A 1 181 ? 1.449 1.151 -11.378 1.00 97.00 181 LYS A CA 1
ATOM 1423 C C . LYS A 1 181 ? 0.849 2.553 -11.257 1.00 97.00 181 LYS A C 1
ATOM 1425 O O . LYS A 1 181 ? 0.039 2.937 -12.097 1.00 97.00 181 LYS A O 1
ATOM 1430 N N . VAL A 1 182 ? 1.299 3.332 -10.271 1.00 98.00 182 VAL A N 1
ATOM 1431 C CA . VAL A 1 182 ? 0.864 4.721 -10.066 1.00 98.00 182 VAL A CA 1
ATOM 1432 C C . VAL A 1 182 ? 1.256 5.618 -11.244 1.00 98.00 182 VAL A C 1
ATOM 1434 O O . VAL A 1 182 ? 0.393 6.271 -11.826 1.00 98.00 182 VAL A O 1
ATOM 1437 N N . TYR A 1 183 ? 2.530 5.643 -11.638 1.00 97.50 183 TYR A N 1
ATOM 1438 C CA . TYR A 1 183 ? 3.028 6.544 -12.684 1.00 97.50 183 TYR A CA 1
ATOM 1439 C C . TYR A 1 183 ? 2.441 6.247 -14.058 1.00 97.50 183 TYR A C 1
ATOM 1441 O O . TYR A 1 183 ? 2.071 7.171 -14.778 1.00 97.50 183 TYR A O 1
ATOM 1449 N N . PHE A 1 184 ? 2.279 4.972 -14.414 1.00 96.62 184 PHE A N 1
ATOM 1450 C CA . PHE A 1 184 ? 1.609 4.612 -15.661 1.00 96.62 184 PHE A CA 1
ATOM 1451 C C . PHE A 1 184 ? 0.129 4.997 -15.649 1.00 96.62 184 PHE A C 1
ATOM 1453 O O . PHE A 1 184 ? -0.374 5.466 -16.666 1.00 96.62 184 PHE A O 1
ATOM 1460 N N . LYS A 1 185 ? -0.564 4.846 -14.514 1.00 96.38 185 LYS A N 1
ATOM 1461 C CA . LYS A 1 185 ? -1.980 5.218 -14.391 1.00 96.38 185 LYS A CA 1
ATOM 1462 C C . LYS A 1 185 ? -2.198 6.734 -14.415 1.00 96.38 185 LYS A C 1
ATOM 1464 O O . LYS A 1 185 ? -3.199 7.188 -14.956 1.00 96.38 185 LYS A O 1
ATOM 1469 N N . LEU A 1 186 ? -1.250 7.509 -13.888 1.00 96.12 186 LEU A N 1
ATOM 1470 C CA . LEU A 1 186 ? -1.255 8.977 -13.934 1.00 96.12 186 LEU A CA 1
ATOM 1471 C C . LEU A 1 186 ? -0.718 9.563 -15.253 1.00 96.12 186 LEU A C 1
ATOM 1473 O O . LEU A 1 186 ? -0.740 10.779 -15.422 1.00 96.12 186 LEU A O 1
ATOM 1477 N N . GLY A 1 187 ? -0.189 8.739 -16.164 1.00 95.56 187 GLY A N 1
ATOM 1478 C CA . GLY A 1 187 ? 0.466 9.213 -17.389 1.00 95.56 187 GLY A CA 1
ATOM 1479 C C . GLY A 1 187 ? 1.826 9.889 -17.160 1.00 95.56 187 GLY A C 1
ATOM 1480 O O . GLY A 1 187 ? 2.364 10.525 -18.061 1.00 95.56 187 GLY A O 1
ATOM 1481 N N . THR A 1 188 ? 2.425 9.745 -15.977 1.00 95.69 188 THR A N 1
ATOM 1482 C CA . THR A 1 188 ? 3.711 10.351 -15.592 1.00 95.69 188 THR A CA 1
ATOM 1483 C C . THR A 1 188 ? 4.881 9.371 -15.723 1.00 95.69 188 THR A C 1
ATOM 1485 O O . THR A 1 188 ? 5.798 9.352 -14.902 1.00 95.69 188 THR A O 1
ATOM 1488 N N . VAL A 1 189 ? 4.883 8.559 -16.787 1.00 94.25 189 VAL A N 1
ATOM 1489 C CA . VAL A 1 189 ? 5.831 7.444 -17.013 1.00 94.25 189 VAL A CA 1
ATOM 1490 C C . VAL A 1 189 ? 7.310 7.844 -16.962 1.00 94.25 189 VAL A C 1
ATOM 1492 O O . VAL A 1 189 ? 8.155 7.039 -16.579 1.00 94.25 189 VAL A O 1
ATOM 1495 N N . ASN A 1 190 ? 7.637 9.101 -17.268 1.00 92.00 190 ASN A N 1
ATOM 1496 C CA . ASN A 1 190 ? 9.004 9.622 -17.185 1.00 92.00 190 ASN A CA 1
ATOM 1497 C C . ASN A 1 190 ? 9.592 9.538 -15.764 1.00 92.00 190 ASN A C 1
ATOM 1499 O O . ASN A 1 190 ? 10.804 9.380 -15.613 1.00 92.00 190 ASN A O 1
ATOM 1503 N N . LEU A 1 191 ? 8.746 9.585 -14.727 1.00 94.44 191 LEU A N 1
ATOM 1504 C CA . LEU A 1 191 ? 9.167 9.450 -13.330 1.00 94.44 191 LEU A CA 1
ATOM 1505 C C . LEU A 1 191 ? 9.713 8.051 -13.007 1.00 94.44 191 LEU A C 1
ATOM 1507 O O . LEU A 1 191 ? 10.485 7.906 -12.064 1.00 94.44 191 LEU A O 1
ATOM 1511 N N . CYS A 1 192 ? 9.396 7.029 -13.808 1.00 94.81 192 CYS A N 1
ATOM 1512 C CA . CYS A 1 192 ? 9.953 5.687 -13.635 1.00 94.81 192 CYS A CA 1
ATOM 1513 C C . CYS A 1 192 ? 11.482 5.671 -13.784 1.00 94.81 192 CYS A C 1
ATOM 1515 O O . CYS A 1 192 ? 12.148 4.892 -13.104 1.00 94.81 192 CYS A O 1
ATOM 1517 N N . ARG A 1 193 ? 12.055 6.540 -14.634 1.00 91.69 193 ARG A N 1
ATOM 1518 C CA . ARG A 1 193 ? 13.498 6.544 -14.941 1.00 91.69 193 ARG A CA 1
ATOM 1519 C C . ARG A 1 193 ? 14.364 6.781 -13.705 1.00 91.69 193 ARG A C 1
ATOM 1521 O O . ARG A 1 193 ? 15.410 6.153 -13.570 1.00 91.69 193 ARG A O 1
ATOM 1528 N N . SER A 1 194 ? 13.946 7.669 -12.801 1.00 89.88 194 SER A N 1
ATOM 1529 C CA . SER A 1 194 ? 14.713 7.951 -11.581 1.00 89.88 194 SER A CA 1
ATOM 1530 C C . SER A 1 194 ? 14.723 6.747 -10.638 1.00 89.88 194 SER A C 1
ATOM 1532 O O . SER A 1 194 ? 15.778 6.383 -10.128 1.00 89.88 194 SER A O 1
ATOM 1534 N N . VAL A 1 195 ? 13.575 6.087 -10.474 1.00 90.56 195 VAL A N 1
ATOM 1535 C CA . VAL A 1 195 ? 13.426 4.900 -9.621 1.00 90.56 195 VAL A CA 1
ATOM 1536 C C . VAL A 1 195 ? 14.219 3.715 -10.182 1.00 90.56 195 VAL A C 1
ATOM 1538 O O . VAL A 1 195 ? 14.954 3.068 -9.439 1.00 90.56 195 VAL A O 1
ATOM 1541 N N . ILE A 1 196 ? 14.135 3.476 -11.497 1.00 91.12 196 ILE A N 1
ATOM 1542 C CA . ILE A 1 196 ? 14.922 2.452 -12.209 1.00 91.12 196 ILE A CA 1
ATOM 1543 C C . ILE A 1 196 ? 16.411 2.684 -11.981 1.00 91.12 196 ILE A C 1
ATOM 1545 O O . ILE A 1 196 ? 17.114 1.793 -11.512 1.00 91.12 196 ILE A O 1
ATOM 1549 N N . ARG A 1 197 ? 16.883 3.914 -12.215 1.00 89.00 197 ARG A N 1
ATOM 1550 C CA . ARG A 1 197 ? 18.292 4.261 -12.028 1.00 89.00 197 ARG A CA 1
ATOM 1551 C C . ARG A 1 197 ? 18.759 4.000 -10.598 1.00 89.00 197 ARG A C 1
ATOM 1553 O O . ARG A 1 197 ? 19.881 3.534 -10.416 1.00 89.00 197 ARG A O 1
ATOM 1560 N N . SER A 1 198 ? 17.934 4.286 -9.591 1.00 85.06 198 SER A N 1
ATOM 1561 C CA . SER A 1 198 ? 18.265 3.996 -8.192 1.00 85.06 198 SER A CA 1
ATOM 1562 C C . SER A 1 198 ? 18.401 2.496 -7.909 1.00 85.06 198 SER A C 1
ATOM 1564 O O . SER A 1 198 ? 19.280 2.121 -7.137 1.00 85.06 198 SER A O 1
ATOM 1566 N N . ILE A 1 199 ? 17.587 1.647 -8.543 1.00 83.75 199 ILE A N 1
ATOM 1567 C CA . ILE A 1 199 ? 17.718 0.186 -8.451 1.00 83.75 199 ILE A CA 1
ATOM 1568 C C . ILE A 1 199 ? 18.971 -0.299 -9.199 1.00 83.75 199 ILE A C 1
ATOM 1570 O O . ILE A 1 199 ? 19.775 -1.033 -8.642 1.00 83.75 199 ILE A O 1
ATOM 1574 N N . GLU A 1 200 ? 19.207 0.144 -10.430 1.00 83.06 200 GLU A N 1
ATOM 1575 C CA . GLU A 1 200 ? 20.324 -0.357 -11.247 1.00 83.06 200 GLU A CA 1
ATOM 1576 C C . GLU A 1 200 ? 21.696 0.130 -10.753 1.00 83.06 200 GLU A C 1
ATOM 1578 O O . GLU A 1 200 ? 22.669 -0.622 -10.712 1.00 83.06 200 GLU A O 1
ATOM 1583 N N . THR A 1 201 ? 21.792 1.397 -10.337 1.00 75.25 201 THR A N 1
ATOM 1584 C CA . THR A 1 201 ? 23.076 2.013 -9.950 1.00 75.25 201 THR A CA 1
ATOM 1585 C C . THR A 1 201 ? 23.579 1.496 -8.610 1.00 75.25 201 THR A C 1
ATOM 1587 O O . THR A 1 201 ? 24.780 1.535 -8.342 1.00 75.25 201 THR A O 1
ATOM 1590 N N . ALA A 1 202 ? 22.684 1.030 -7.739 1.00 65.25 202 ALA A N 1
ATOM 1591 C CA . ALA A 1 202 ? 23.066 0.742 -6.370 1.00 65.25 202 ALA A CA 1
ATOM 1592 C C . ALA A 1 202 ? 24.067 -0.418 -6.243 1.00 65.25 202 ALA A C 1
ATOM 1594 O O . ALA A 1 202 ? 24.624 -0.533 -5.162 1.00 65.25 202 ALA A O 1
ATOM 1595 N N . LYS A 1 203 ? 24.345 -1.249 -7.273 1.00 60.03 203 LYS A N 1
ATOM 1596 C CA . LYS A 1 203 ? 25.263 -2.430 -7.243 1.00 60.03 203 LYS A CA 1
ATOM 1597 C C . LYS A 1 203 ? 25.054 -3.409 -6.066 1.00 60.03 203 LYS A C 1
ATOM 1599 O O . LYS A 1 203 ? 25.817 -4.348 -5.886 1.00 60.03 203 LYS A O 1
ATOM 1604 N N . ILE A 1 204 ? 24.041 -3.152 -5.248 1.00 56.19 204 ILE A N 1
ATOM 1605 C CA . ILE A 1 204 ? 23.682 -3.813 -3.994 1.00 56.19 204 ILE A CA 1
ATOM 1606 C C . ILE A 1 204 ? 22.421 -4.669 -4.214 1.00 56.19 204 ILE A C 1
ATOM 1608 O O . ILE A 1 204 ? 22.067 -5.484 -3.365 1.00 56.19 204 ILE A O 1
ATOM 1612 N N . PHE A 1 205 ? 21.742 -4.480 -5.346 1.00 66.56 205 PHE A N 1
ATOM 1613 C CA . PHE A 1 205 ? 20.625 -5.304 -5.771 1.00 66.56 205 PHE A CA 1
ATOM 1614 C C . PHE A 1 205 ? 21.145 -6.382 -6.710 1.00 66.56 205 PHE A C 1
ATOM 1616 O O . PHE A 1 205 ? 21.478 -6.096 -7.859 1.00 66.56 205 PHE A O 1
ATOM 1623 N N . ASP A 1 206 ? 21.212 -7.610 -6.211 1.00 72.75 206 ASP A N 1
ATOM 1624 C CA . ASP A 1 206 ? 21.233 -8.765 -7.091 1.00 72.75 206 ASP A CA 1
ATOM 1625 C C . ASP A 1 206 ? 19.791 -9.001 -7.547 1.00 72.75 206 ASP A C 1
ATOM 1627 O O . ASP A 1 206 ? 18.900 -9.247 -6.730 1.00 72.75 206 ASP A O 1
ATOM 1631 N N . PHE A 1 207 ? 19.539 -8.847 -8.850 1.00 75.88 207 PHE A N 1
ATOM 1632 C CA . PHE A 1 207 ? 18.199 -9.016 -9.401 1.00 75.88 207 PHE A CA 1
ATOM 1633 C C . PHE A 1 207 ? 17.646 -10.412 -9.085 1.00 75.88 207 PHE A C 1
ATOM 1635 O O . PHE A 1 207 ? 16.438 -10.557 -8.914 1.00 75.88 207 PHE A O 1
ATOM 1642 N N . GLU A 1 208 ? 18.508 -11.419 -8.924 1.00 78.94 208 GLU A N 1
ATOM 1643 C CA . GLU A 1 208 ? 18.088 -12.784 -8.623 1.00 78.94 208 GLU A CA 1
ATOM 1644 C C . GLU A 1 208 ? 17.569 -12.985 -7.195 1.00 78.94 208 GLU A C 1
ATOM 1646 O O . GLU A 1 208 ? 16.737 -13.871 -6.988 1.00 78.94 208 GLU A O 1
ATOM 1651 N N . GLU A 1 209 ? 17.941 -12.125 -6.238 1.00 79.06 209 GLU A N 1
ATOM 1652 C CA . GLU A 1 209 ? 17.439 -12.180 -4.853 1.00 79.06 209 GLU A CA 1
ATOM 1653 C C . GLU A 1 209 ? 15.945 -11.821 -4.749 1.00 79.06 209 GLU A C 1
ATOM 1655 O O . GLU A 1 209 ? 15.295 -12.114 -3.741 1.00 79.06 209 GLU A O 1
ATOM 1660 N N . PHE A 1 210 ? 15.370 -11.178 -5.770 1.00 79.69 210 PHE A N 1
ATOM 1661 C CA . PHE A 1 210 ? 13.987 -10.729 -5.703 1.00 79.69 210 PHE A CA 1
ATOM 1662 C C . PHE A 1 210 ? 12.966 -11.827 -6.030 1.00 79.69 210 PHE A C 1
ATOM 1664 O O . PHE A 1 210 ? 13.173 -12.644 -6.937 1.00 79.69 210 PHE A O 1
ATOM 1671 N N . PRO A 1 211 ? 11.784 -11.795 -5.382 1.00 83.19 211 PRO A N 1
ATOM 1672 C CA . PRO A 1 211 ? 10.682 -12.683 -5.725 1.00 83.19 211 PRO A CA 1
ATOM 1673 C C . PRO A 1 211 ? 10.303 -12.584 -7.207 1.00 83.19 211 PRO A C 1
ATOM 1675 O O . PRO A 1 211 ? 10.112 -11.486 -7.733 1.00 83.19 211 PRO A O 1
ATOM 1678 N N . VAL A 1 212 ? 10.091 -13.731 -7.863 1.00 86.19 212 VAL A N 1
ATOM 1679 C CA . VAL A 1 212 ? 9.736 -13.818 -9.297 1.00 86.19 212 VAL A CA 1
ATOM 1680 C C . VAL A 1 212 ? 8.563 -12.904 -9.664 1.00 86.19 212 VAL A C 1
ATOM 1682 O O . VAL A 1 212 ? 8.611 -12.223 -10.682 1.00 86.19 212 VAL A O 1
ATOM 1685 N N . ARG A 1 213 ? 7.537 -12.814 -8.808 1.00 86.12 213 ARG A N 1
ATOM 1686 C CA . ARG A 1 213 ? 6.381 -11.920 -9.006 1.00 86.12 213 ARG A CA 1
ATOM 1687 C C . ARG A 1 213 ? 6.794 -10.457 -9.214 1.00 86.12 213 ARG A C 1
ATOM 1689 O O . ARG A 1 213 ? 6.244 -9.769 -10.078 1.00 86.12 213 ARG A O 1
ATOM 1696 N N . ASP A 1 214 ? 7.734 -9.981 -8.407 1.00 87.31 214 ASP A N 1
ATOM 1697 C CA . ASP A 1 214 ? 8.176 -8.590 -8.427 1.00 87.31 214 ASP A CA 1
ATOM 1698 C C . ASP A 1 214 ? 9.127 -8.369 -9.620 1.00 87.31 214 ASP A C 1
ATOM 1700 O O . ASP A 1 214 ? 8.994 -7.364 -10.315 1.00 87.31 214 ASP A O 1
ATOM 1704 N N . LYS A 1 215 ? 9.970 -9.361 -9.961 1.00 90.12 215 LYS A N 1
ATOM 1705 C CA . LYS A 1 215 ? 10.796 -9.367 -11.189 1.00 90.12 215 LYS A CA 1
ATOM 1706 C C . LYS A 1 215 ? 9.947 -9.263 -12.457 1.00 90.12 215 LYS A C 1
ATOM 1708 O O . LYS A 1 215 ? 10.196 -8.401 -13.292 1.00 90.12 215 LYS A O 1
ATOM 1713 N N . VAL A 1 216 ? 8.900 -10.081 -12.574 1.00 91.81 216 VAL A N 1
ATOM 1714 C CA . VAL A 1 216 ? 7.956 -10.051 -13.706 1.00 91.81 216 VAL A CA 1
ATOM 1715 C C . VAL A 1 216 ? 7.294 -8.681 -13.832 1.00 91.81 216 VAL A C 1
ATOM 1717 O O . VAL A 1 216 ? 7.250 -8.110 -14.919 1.00 91.81 216 VAL A O 1
ATOM 1720 N N . THR A 1 217 ? 6.820 -8.119 -12.716 1.00 92.25 217 THR A N 1
ATOM 1721 C CA . THR A 1 217 ? 6.181 -6.794 -12.717 1.00 92.25 217 THR A CA 1
ATOM 1722 C C . THR A 1 217 ? 7.168 -5.700 -13.132 1.00 92.25 217 THR A C 1
ATOM 1724 O O . THR A 1 217 ? 6.832 -4.842 -13.948 1.00 92.25 217 THR A O 1
ATOM 1727 N N . TYR A 1 218 ? 8.396 -5.742 -12.612 1.00 93.00 218 TYR A N 1
ATOM 1728 C CA . TYR A 1 218 ? 9.458 -4.812 -12.983 1.00 93.00 218 TYR A CA 1
ATOM 1729 C C . TYR A 1 218 ? 9.786 -4.888 -14.479 1.00 93.00 218 TYR A C 1
ATOM 1731 O O . TYR A 1 218 ? 9.800 -3.862 -15.161 1.00 93.00 218 TYR A O 1
ATOM 1739 N N . MET A 1 219 ? 9.985 -6.096 -15.010 1.00 93.81 219 MET A N 1
ATOM 1740 C CA . MET A 1 219 ? 10.314 -6.321 -16.420 1.00 93.81 219 MET A CA 1
ATOM 1741 C C . MET A 1 219 ? 9.176 -5.884 -17.344 1.00 93.81 219 MET A C 1
ATOM 1743 O O . MET A 1 219 ? 9.417 -5.205 -18.338 1.00 93.81 219 MET A O 1
ATOM 1747 N N . TYR A 1 220 ? 7.924 -6.137 -16.961 1.00 95.19 220 TYR A N 1
ATOM 1748 C CA . TYR A 1 220 ? 6.761 -5.660 -17.708 1.00 95.19 220 TYR A CA 1
ATOM 1749 C C . TYR A 1 220 ? 6.730 -4.128 -17.831 1.00 95.19 220 TYR A C 1
ATOM 1751 O O . TYR A 1 220 ? 6.618 -3.579 -18.929 1.00 95.19 220 TYR A O 1
ATOM 1759 N N . TYR A 1 221 ? 6.842 -3.408 -16.712 1.00 95.62 221 TYR A N 1
ATOM 1760 C CA . TYR A 1 221 ? 6.749 -1.947 -16.727 1.00 95.62 221 TYR A CA 1
ATOM 1761 C C . TYR A 1 221 ? 7.977 -1.271 -17.339 1.00 95.62 221 TYR A C 1
ATOM 1763 O O . TYR A 1 221 ? 7.826 -0.270 -18.041 1.00 95.62 221 TYR A O 1
ATOM 1771 N N . THR A 1 222 ? 9.178 -1.811 -17.121 1.00 95.44 222 THR A N 1
ATOM 1772 C CA . THR A 1 222 ? 10.385 -1.303 -17.787 1.00 95.44 222 THR A CA 1
ATOM 1773 C C . THR A 1 222 ? 10.356 -1.591 -19.287 1.00 95.44 222 THR A C 1
ATOM 1775 O O . THR A 1 222 ? 10.705 -0.706 -20.057 1.00 95.44 222 THR A O 1
ATOM 1778 N N . GLY A 1 223 ? 9.846 -2.747 -19.725 1.00 96.50 223 GLY A N 1
ATOM 1779 C CA . GLY A 1 223 ? 9.614 -3.046 -21.141 1.00 96.50 223 GLY A CA 1
ATOM 1780 C C . GLY A 1 223 ? 8.630 -2.071 -21.792 1.00 96.50 223 GLY A C 1
ATOM 1781 O O . GLY A 1 223 ? 8.924 -1.494 -22.834 1.00 96.50 223 GLY A O 1
ATOM 1782 N N . ARG A 1 224 ? 7.501 -1.772 -21.134 1.00 96.00 224 ARG A N 1
ATOM 1783 C CA . ARG A 1 224 ? 6.559 -0.736 -21.604 1.00 96.00 224 ARG A CA 1
ATOM 1784 C C . ARG A 1 224 ? 7.177 0.660 -21.675 1.00 96.00 224 ARG A C 1
ATOM 1786 O O . ARG A 1 224 ? 6.811 1.439 -22.552 1.00 96.00 224 ARG A O 1
ATOM 1793 N N . LEU A 1 225 ? 8.079 0.993 -20.754 1.00 95.62 225 LEU A N 1
ATOM 1794 C CA . LEU A 1 225 ? 8.815 2.254 -20.802 1.00 95.62 225 LEU A CA 1
ATOM 1795 C C . LEU A 1 225 ? 9.768 2.298 -22.005 1.00 95.62 225 LEU A C 1
ATOM 1797 O O . LEU A 1 225 ? 9.884 3.346 -22.628 1.00 95.62 225 LEU A O 1
ATOM 1801 N N . GLU A 1 226 ? 10.408 1.182 -22.363 1.00 96.56 226 GLU A N 1
ATOM 1802 C CA . GLU A 1 226 ? 11.223 1.100 -23.584 1.00 96.56 226 GLU A CA 1
ATOM 1803 C C . GLU A 1 226 ? 10.379 1.264 -24.853 1.00 96.56 226 GLU A C 1
ATOM 1805 O O . GLU A 1 226 ? 10.806 1.978 -25.754 1.00 96.56 226 GLU A O 1
ATOM 1810 N N . VAL A 1 227 ? 9.158 0.707 -24.902 1.00 95.38 227 VAL A N 1
ATOM 1811 C CA . VAL A 1 227 ? 8.212 0.969 -26.009 1.00 95.38 227 VAL A CA 1
ATOM 1812 C C . VAL A 1 227 ? 7.914 2.464 -26.124 1.00 95.38 227 VAL A C 1
ATOM 1814 O O . VAL A 1 227 ? 7.962 3.015 -27.218 1.00 95.38 227 VAL A O 1
ATOM 1817 N N . TYR A 1 228 ? 7.646 3.136 -24.999 1.00 93.00 228 TYR A N 1
ATOM 1818 C CA . TYR A 1 228 ? 7.421 4.587 -24.972 1.00 93.00 228 TYR A CA 1
ATOM 1819 C C . TYR A 1 228 ? 8.646 5.384 -25.458 1.00 93.00 228 TYR A C 1
ATOM 1821 O O . TYR A 1 228 ? 8.493 6.464 -26.017 1.00 93.00 228 TYR A O 1
ATOM 1829 N N . ASN A 1 229 ? 9.856 4.855 -25.256 1.00 93.69 229 ASN A N 1
ATOM 1830 C CA . ASN A 1 229 ? 11.106 5.454 -25.726 1.00 93.69 229 ASN A CA 1
ATOM 1831 C C . ASN A 1 229 ? 11.516 4.983 -27.134 1.00 93.69 229 ASN A C 1
ATOM 1833 O O . ASN A 1 229 ? 12.641 5.262 -27.541 1.00 93.69 229 ASN A O 1
ATOM 1837 N N . GLU A 1 230 ? 10.658 4.236 -27.838 1.00 96.56 230 GLU A N 1
ATOM 1838 C CA . GLU A 1 230 ? 10.925 3.668 -29.171 1.00 96.56 230 GLU A CA 1
ATOM 1839 C C . GLU A 1 230 ? 12.141 2.715 -29.223 1.00 96.56 230 GLU A C 1
ATOM 1841 O O . GLU A 1 230 ? 12.691 2.422 -30.284 1.00 96.56 230 GLU A O 1
ATOM 1846 N N . ASN A 1 231 ? 12.551 2.165 -28.077 1.00 96.50 231 ASN A N 1
ATOM 1847 C CA . ASN A 1 231 ? 13.638 1.194 -27.969 1.00 96.50 231 ASN A CA 1
ATOM 1848 C C . ASN A 1 231 ? 13.091 -0.240 -28.043 1.00 96.50 231 ASN A C 1
ATOM 1850 O O . ASN A 1 231 ? 13.047 -0.978 -27.054 1.00 96.50 231 ASN A O 1
ATOM 1854 N N . PHE A 1 232 ? 12.630 -0.631 -29.231 1.00 96.12 232 PHE A N 1
ATOM 1855 C CA . PHE A 1 232 ? 11.883 -1.878 -29.418 1.00 96.12 232 PHE A CA 1
ATOM 1856 C C . PHE A 1 232 ? 12.691 -3.146 -29.113 1.00 96.12 232 PHE A C 1
ATOM 1858 O O . PHE A 1 232 ? 12.123 -4.105 -28.604 1.00 96.12 232 PHE A O 1
ATOM 1865 N N . LEU A 1 233 ? 14.009 -3.144 -29.341 1.00 96.94 233 LEU A N 1
ATOM 1866 C CA . LEU A 1 233 ? 14.866 -4.300 -29.040 1.00 96.94 233 LEU A CA 1
ATOM 1867 C C . LEU A 1 233 ? 14.938 -4.585 -27.534 1.00 96.94 233 LEU A C 1
ATOM 1869 O O . LEU A 1 233 ? 14.799 -5.728 -27.106 1.00 96.94 233 LEU A O 1
ATOM 1873 N N . ALA A 1 234 ? 15.126 -3.547 -26.714 1.00 95.25 234 ALA A N 1
ATOM 1874 C CA . ALA A 1 234 ? 15.140 -3.712 -25.262 1.00 95.25 234 ALA A CA 1
ATOM 1875 C C . ALA A 1 234 ? 13.736 -3.983 -24.704 1.00 95.25 234 ALA A C 1
ATOM 1877 O O . ALA A 1 234 ? 13.594 -4.695 -23.708 1.00 95.25 234 ALA A O 1
ATOM 1878 N N . ALA A 1 235 ? 12.701 -3.411 -25.329 1.00 96.94 235 ALA A N 1
ATOM 1879 C CA . ALA A 1 235 ? 11.316 -3.690 -24.976 1.00 96.94 235 ALA A CA 1
ATOM 1880 C C . ALA A 1 235 ? 10.982 -5.174 -25.158 1.00 96.94 235 ALA A C 1
ATOM 1882 O O . ALA A 1 235 ? 10.440 -5.775 -24.234 1.00 96.94 235 ALA A O 1
ATOM 1883 N N . ASP A 1 236 ? 11.344 -5.752 -26.305 1.00 96.06 236 ASP A N 1
ATOM 1884 C CA . ASP A 1 236 ? 11.079 -7.150 -26.648 1.00 96.06 236 ASP A CA 1
ATOM 1885 C C . ASP A 1 236 ? 11.666 -8.104 -25.601 1.00 96.06 236 ASP A C 1
ATOM 1887 O O . ASP A 1 236 ? 10.923 -8.825 -24.944 1.00 96.06 236 ASP A O 1
ATOM 1891 N N . GLN A 1 237 ? 12.962 -7.977 -25.300 1.00 96.62 237 GLN A N 1
ATOM 1892 C CA . GLN A 1 237 ? 13.639 -8.795 -24.283 1.00 96.62 237 GLN A CA 1
ATOM 1893 C C . GLN A 1 237 ? 12.975 -8.701 -22.899 1.00 96.62 237 GLN A C 1
ATOM 1895 O O . GLN A 1 237 ? 12.797 -9.699 -22.195 1.00 96.62 237 GLN A O 1
ATOM 1900 N N . LYS A 1 238 ? 12.605 -7.484 -22.478 1.00 95.12 238 LYS A N 1
ATOM 1901 C CA . LYS A 1 238 ? 11.988 -7.250 -21.165 1.00 95.12 238 LYS A CA 1
ATOM 1902 C C . LYS A 1 238 ? 10.572 -7.821 -21.090 1.00 95.12 238 LYS A C 1
ATOM 1904 O O . LYS A 1 238 ? 10.195 -8.420 -20.079 1.00 95.12 238 LYS A O 1
ATOM 1909 N N . LEU A 1 239 ? 9.783 -7.634 -22.144 1.00 95.12 239 LEU A N 1
ATOM 1910 C CA . LEU A 1 239 ? 8.406 -8.116 -22.217 1.00 95.12 239 LEU A CA 1
ATOM 1911 C C . LEU A 1 239 ? 8.345 -9.634 -22.413 1.00 95.12 239 LEU A C 1
ATOM 1913 O O . LEU A 1 239 ? 7.488 -10.270 -21.804 1.00 95.12 239 LEU A O 1
ATOM 1917 N N . GLU A 1 240 ? 9.277 -10.217 -23.167 1.00 94.56 240 GLU A N 1
ATOM 1918 C CA . GLU A 1 240 ? 9.429 -11.665 -23.312 1.00 94.56 240 GLU A CA 1
ATOM 1919 C C . GLU A 1 240 ? 9.715 -12.316 -21.957 1.00 94.56 240 GLU A C 1
ATOM 1921 O O . GLU A 1 240 ? 9.009 -13.244 -21.563 1.00 94.56 240 GLU A O 1
ATOM 1926 N N . TYR A 1 241 ? 10.660 -11.777 -21.176 1.00 92.44 241 TYR A N 1
ATOM 1927 C CA . TYR A 1 241 ? 10.892 -12.251 -19.810 1.00 92.44 241 TYR A CA 1
ATOM 1928 C C . TYR A 1 241 ? 9.608 -12.190 -18.974 1.00 92.44 241 TYR A C 1
ATOM 1930 O O . TYR A 1 241 ? 9.229 -13.162 -18.318 1.00 92.44 241 TYR A O 1
ATOM 1938 N N . ALA A 1 242 ? 8.913 -11.049 -18.987 1.00 92.44 242 ALA A N 1
ATOM 1939 C CA . ALA A 1 242 ? 7.687 -10.898 -18.213 1.00 92.44 242 ALA A CA 1
ATOM 1940 C C . ALA A 1 242 ? 6.620 -11.924 -18.627 1.00 92.44 242 ALA A C 1
ATOM 1942 O O . ALA A 1 242 ? 5.950 -12.470 -17.754 1.00 92.44 242 ALA A O 1
ATOM 1943 N N . LEU A 1 243 ? 6.497 -12.218 -19.923 1.00 89.44 243 LEU A N 1
ATOM 1944 C CA . LEU A 1 243 ? 5.566 -13.205 -20.464 1.00 89.44 243 LEU A CA 1
ATOM 1945 C C . LEU A 1 243 ? 5.938 -14.635 -20.051 1.00 89.44 243 LEU A C 1
ATOM 1947 O O . LEU A 1 243 ? 5.084 -15.366 -19.558 1.00 89.44 243 LEU A O 1
ATOM 1951 N N . VAL A 1 244 ? 7.204 -15.023 -20.207 1.00 90.81 244 VAL A N 1
ATOM 1952 C CA . VAL A 1 244 ? 7.698 -16.377 -19.905 1.00 90.81 244 VAL A CA 1
ATOM 1953 C C . VAL A 1 244 ? 7.544 -16.716 -18.420 1.00 90.81 244 VAL A C 1
ATOM 1955 O O . VAL A 1 244 ? 7.158 -17.831 -18.074 1.00 90.81 244 VAL A O 1
ATOM 1958 N N . TYR A 1 245 ? 7.819 -15.755 -17.535 1.00 88.12 245 TYR A N 1
ATOM 1959 C CA . TYR A 1 245 ? 7.810 -15.972 -16.086 1.00 88.12 245 TYR A CA 1
ATOM 1960 C C . TYR A 1 245 ? 6.496 -15.559 -15.404 1.00 88.12 245 TYR A C 1
ATOM 1962 O O . TYR A 1 245 ? 6.364 -15.720 -14.184 1.00 88.12 245 TYR A O 1
ATOM 1970 N N . CYS A 1 246 ? 5.506 -15.035 -16.140 1.00 85.56 246 CYS A N 1
ATOM 1971 C CA . CYS A 1 246 ? 4.204 -14.736 -15.550 1.00 85.56 246 CYS A CA 1
ATOM 1972 C C . CYS A 1 246 ? 3.495 -16.026 -15.116 1.00 85.56 246 CYS A C 1
ATOM 1974 O O . CYS A 1 246 ? 3.547 -17.055 -15.785 1.00 85.56 246 CYS A O 1
ATOM 1976 N N . ASN A 1 247 ? 2.815 -15.986 -13.967 1.00 75.62 247 ASN A N 1
ATOM 1977 C CA . ASN A 1 247 ? 2.068 -17.143 -13.482 1.00 75.62 247 ASN 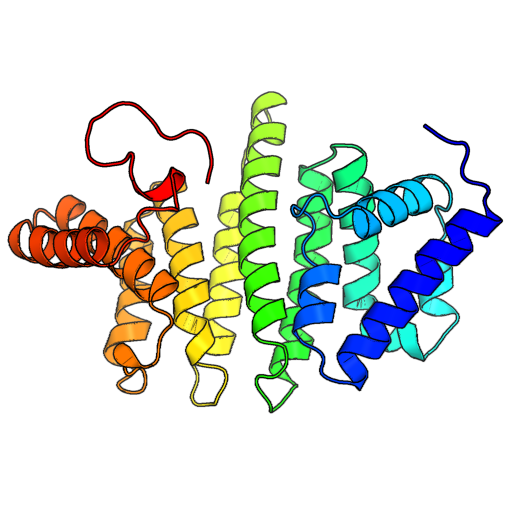A CA 1
ATOM 1978 C C . ASN A 1 247 ? 0.816 -17.370 -14.360 1.00 75.62 247 ASN A C 1
ATOM 1980 O O . ASN A 1 247 ? -0.088 -16.526 -14.313 1.00 75.62 247 ASN A O 1
ATOM 1984 N N . PRO A 1 248 ? 0.685 -18.520 -15.056 1.00 67.50 248 PRO A N 1
ATOM 1985 C CA . PRO A 1 248 ? -0.452 -18.808 -15.938 1.00 67.50 248 PRO A CA 1
ATOM 1986 C C . PRO A 1 248 ? -1.796 -18.949 -15.211 1.00 67.50 248 PRO A C 1
ATOM 1988 O O . PRO A 1 248 ? -2.841 -19.014 -15.845 1.00 67.50 248 PRO A O 1
ATOM 1991 N N . ARG A 1 249 ? -1.794 -19.026 -13.876 1.00 63.44 249 ARG A N 1
ATOM 1992 C CA . ARG A 1 249 ? -3.011 -19.085 -13.049 1.00 63.44 249 ARG A CA 1
ATOM 1993 C C . ARG A 1 249 ? -3.469 -17.714 -12.549 1.00 63.44 249 ARG A C 1
ATOM 1995 O O . ARG A 1 249 ? -4.451 -17.627 -11.821 1.00 63.44 249 ARG A O 1
ATOM 2002 N N . SER A 1 250 ? -2.757 -16.640 -12.890 1.00 61.06 250 SER A N 1
ATOM 2003 C CA . SER A 1 250 ? -3.132 -15.274 -12.529 1.00 61.06 250 SER A CA 1
ATOM 2004 C C . SER A 1 250 ? -3.810 -14.603 -13.723 1.00 61.06 250 SER A C 1
ATOM 2006 O O . SER A 1 250 ? -3.165 -13.920 -14.512 1.00 61.06 250 SER A O 1
ATOM 2008 N N . GLU A 1 251 ? -5.120 -14.819 -13.875 1.00 46.53 251 GLU A N 1
ATOM 2009 C CA . GLU A 1 251 ? -5.897 -14.397 -15.057 1.00 46.53 251 GLU A CA 1
ATOM 2010 C C . GLU A 1 251 ? -5.816 -12.886 -15.355 1.00 46.53 251 GLU A C 1
ATOM 2012 O O . GLU A 1 251 ? -5.857 -12.485 -16.519 1.00 46.53 251 GLU A O 1
ATOM 2017 N N . GLY A 1 252 ? -5.608 -12.046 -14.332 1.00 50.12 252 GLY A N 1
ATOM 2018 C CA . GLY A 1 252 ? -5.385 -10.603 -14.492 1.00 50.12 252 GLY A CA 1
ATOM 2019 C C . GLY A 1 252 ? -4.068 -10.230 -15.188 1.00 50.12 252 GLY A C 1
ATOM 2020 O O . GLY A 1 252 ? -3.974 -9.144 -15.748 1.00 50.12 252 GLY A O 1
ATOM 2021 N N . ASN A 1 253 ? -3.071 -11.122 -15.209 1.00 45.84 253 ASN A N 1
ATOM 2022 C CA . ASN A 1 253 ? -1.771 -10.885 -15.848 1.00 45.84 253 ASN A CA 1
ATOM 2023 C C . ASN A 1 253 ? -1.726 -11.347 -17.317 1.00 45.84 253 ASN A C 1
ATOM 2025 O O . ASN A 1 253 ? -0.839 -10.934 -18.056 1.00 45.84 253 ASN A O 1
ATOM 2029 N N . ILE A 1 254 ? -2.672 -12.188 -17.748 1.00 41.91 254 ILE A N 1
ATOM 2030 C CA . ILE A 1 254 ? -2.608 -12.917 -19.031 1.00 41.91 254 ILE A CA 1
ATOM 2031 C C . ILE A 1 254 ? -3.291 -12.143 -20.174 1.00 41.91 254 ILE A C 1
ATOM 2033 O O . ILE A 1 254 ? -3.013 -12.375 -21.348 1.00 41.91 254 ILE A O 1
ATOM 2037 N N . ARG A 1 255 ? -4.160 -11.170 -19.870 1.00 41.81 255 ARG A N 1
ATOM 2038 C CA . ARG A 1 255 ? -5.011 -10.495 -20.871 1.00 41.81 255 ARG A CA 1
ATOM 2039 C C . ARG A 1 255 ? -4.409 -9.264 -21.570 1.00 41.81 255 ARG A C 1
ATOM 2041 O O . ARG A 1 255 ? -5.152 -8.503 -22.176 1.00 41.81 255 ARG A O 1
ATOM 2048 N N . PHE A 1 256 ? -3.092 -9.055 -21.554 1.00 46.12 256 PHE A N 1
ATOM 2049 C CA . PHE A 1 256 ? -2.486 -7.859 -22.172 1.00 46.12 256 PHE A CA 1
ATOM 2050 C C . PHE A 1 256 ? -1.975 -8.050 -23.617 1.00 46.12 256 PHE A C 1
ATOM 2052 O O . PHE A 1 256 ? -1.535 -7.079 -24.227 1.00 46.12 256 PHE A O 1
ATOM 2059 N N . GLY A 1 257 ? -2.068 -9.263 -24.184 1.00 32.97 257 GLY A N 1
ATOM 2060 C CA . GLY A 1 257 ? -1.598 -9.593 -25.544 1.00 32.97 257 GLY A CA 1
ATOM 2061 C C . GLY A 1 257 ? -2.626 -9.473 -26.682 1.00 32.97 257 GLY A C 1
ATOM 2062 O O . GLY A 1 257 ? -2.292 -9.739 -27.830 1.00 32.97 257 GLY A O 1
ATOM 2063 N N . SER A 1 258 ? -3.875 -9.087 -26.411 1.00 28.95 258 SER A N 1
ATOM 2064 C CA . SER A 1 258 ? -4.882 -8.824 -27.454 1.00 28.95 258 SER A CA 1
ATOM 2065 C C . SER A 1 258 ? -5.798 -7.695 -26.983 1.00 28.95 258 SER A C 1
ATOM 2067 O O . SER A 1 258 ? -6.314 -7.749 -25.873 1.00 28.95 258 SER A O 1
ATOM 2069 N N . GLY A 1 259 ? -5.878 -6.613 -27.762 1.00 35.06 259 GLY A N 1
ATOM 2070 C CA . GLY A 1 259 ? -6.406 -5.317 -27.322 1.00 35.06 259 GLY A CA 1
ATOM 2071 C C . GLY A 1 259 ? -7.832 -5.319 -26.745 1.00 35.06 259 GLY A C 1
ATOM 2072 O O . GLY A 1 259 ? -8.624 -6.208 -27.044 1.00 35.06 259 GLY A O 1
ATOM 2073 N N . VAL A 1 260 ? -8.138 -4.227 -26.013 1.00 27.39 260 VAL A N 1
ATOM 2074 C CA . VAL A 1 260 ? -9.399 -3.832 -25.312 1.00 27.39 260 VAL A CA 1
ATOM 2075 C C . VAL A 1 260 ? -9.344 -4.058 -23.768 1.00 27.39 260 VAL A C 1
ATOM 2077 O O . VAL A 1 260 ? -8.722 -5.012 -23.314 1.00 27.39 260 VAL A O 1
ATOM 2080 N N . PRO A 1 261 ? -9.832 -3.109 -22.922 1.00 29.53 261 PRO A N 1
ATOM 2081 C CA . PRO A 1 261 ? -9.071 -2.591 -21.776 1.00 29.53 261 PRO A CA 1
ATOM 2082 C C . PRO A 1 261 ? -9.254 -3.348 -20.452 1.00 29.53 261 PRO A C 1
ATOM 2084 O O . PRO A 1 261 ? -10.340 -3.814 -20.112 1.00 29.53 261 PRO A O 1
ATOM 2087 N N . ALA A 1 262 ? -8.191 -3.363 -19.642 1.00 33.69 262 ALA A N 1
ATOM 2088 C CA . ALA A 1 262 ? -8.214 -3.873 -18.276 1.00 33.69 262 ALA A CA 1
ATOM 2089 C C . ALA A 1 262 ? -8.886 -2.874 -17.319 1.00 33.69 262 ALA A C 1
ATOM 2091 O O . ALA A 1 262 ? -8.285 -1.890 -16.883 1.00 33.69 262 ALA A O 1
ATOM 2092 N N . ALA A 1 263 ? -10.134 -3.159 -16.956 1.00 30.36 263 ALA A N 1
ATOM 2093 C CA . ALA A 1 263 ? -10.667 -2.757 -15.665 1.00 30.36 263 ALA A CA 1
ATOM 2094 C C . ALA A 1 263 ? -10.141 -3.737 -14.597 1.00 30.36 263 ALA A C 1
ATOM 2096 O O . ALA A 1 263 ? -10.284 -4.944 -14.763 1.00 30.36 263 ALA A O 1
ATOM 2097 N N . TYR A 1 264 ? -9.596 -3.186 -13.505 1.00 30.62 264 TYR A N 1
ATOM 2098 C CA . TYR A 1 264 ? -9.160 -3.850 -12.260 1.00 30.62 264 TYR A CA 1
ATOM 2099 C C . TYR A 1 264 ? -7.828 -4.628 -12.277 1.00 30.62 264 TYR A C 1
ATOM 2101 O O . TYR A 1 264 ? -7.833 -5.812 -12.582 1.00 30.62 264 TYR A O 1
ATOM 2109 N N . VAL A 1 265 ? -6.734 -3.976 -11.827 1.00 34.81 265 VAL A N 1
ATOM 2110 C CA . VAL A 1 265 ? -5.773 -4.413 -10.769 1.00 34.81 265 VAL A CA 1
ATOM 2111 C C . VAL A 1 265 ? -5.083 -3.179 -10.181 1.00 34.81 265 VAL A C 1
ATOM 2113 O O . VAL A 1 265 ? -4.690 -2.280 -10.951 1.00 34.81 265 VAL A O 1
#

InterPro domains:
  IPR045114 Csn12 family [PTHR12732] (9-255)

Radius of gyration: 19.78 Å; chains: 1; bounding box: 53×36×58 Å

pLDDT: mean 89.06, std 15.05, range [27.39, 98.75]

Sequence (265 aa):
MAYISMGEAHRRITDYLNRFSDSIFSQDALSLKQLISISSNSSSLLSLADALNVFQDANRLVKQSDRFSQFGEIVVPLLRCLQNYRINRLAEAYNSFEKSANAFLQEFRNWESAWAMEALYAIAYEIRVLAEMADRELASLGKTPEKLKAAGSFLMKMFGALAGKGPKRIGALNVTCQLFKVYFKLGTVNLCRSVIRSIETAKIFDFEEFPVRDKVTYMYYTGRLEVYNENFLAADQKLEYALVYCNPRSEGNIRFGSGVPAAYV

Foldseek 3Di:
DPDQDLVNLVVLLVVLLCQCLCCVVVLPQPSLLVSQLLVPPDPSLLSNLVSCVVHVVSLVVLVVDPSNVVLSQQVVLSNQLSNCVNVLVLLSSLVSLLSNLVSVLVVCLVDQDCSNLSNNLSSLVCQQVSLVSNLVVCVVVVHHSCSLVVSLVVLVVSLVSQLDDHPSVLSNLSSLLSNLVSCVVVVNLVVNVVSVCSQVVSVRDDVVVHDLVSQLSVLQSVLVSCVVVVVNVSSCVSNVSSQVSPDPPPVLSNPPPDDDDDDDD

Secondary structure (DSSP, 8-state):
-----HHHHHHHHHHHHHHHHHHHHTT-HHHHHHHH-GGG--HHHHHHHHHHHH-TTHHHHHHT-HHHHTTHHHHHHHHHHHHHHHTT-HHHHHHHHHHHHHHHHHHHHH-SS-TTHHHHHHHHHHHHHHHHHHHHHHHHTT----HHHHHHHHHHHHHHHHSSSSGGGGHHHHHHHHHHHHHHHTT-GGGHHHHHHHHHHTS---GGGS-HHHHHHHHHHHHHHHHHTT-HHHHHHHHHHHHHHS-TT-HHHHTTSSSS-----

Organism: Aquilegia coerulea (NCBI:txid218851)